Protein AF-A0A8H6F2Q5-F1 (afdb_monomer_lite)

Foldseek 3Di:
DQDDDDPVLLVVLLCLLVQCPDPDPVSVVVSVVVVVVCLVDPPSLVSLLCLLQQQLPPPPPDDPDDDDDDDDPPSPGRDNSSSLSSLVVSLVSCLVDLPDDPVNCLVCLLSQLVHPDPSSLQSSLSSLLSNCVRQPCVRRVCSLVVLLVLLPDFFDDDPVDGHSRSNLSSLVSVLSNLQPPVVSQQDQDPNDRNVLVLLVSLLCCLAPPPDPSSVVSSLSSLVSCVVVVDPSCVVCVVSSVVSVVD

Sequence (246 aa):
MSWTPDPQALEQLKHIFKGTLSSNNEERRLANEALIQAKQQPEIENYLFTLLIDDGNGSSNGTSNGSTTATTGTTTTTRSDVRAAAGINLKNNILKNKSIDRTYLINNIMKGLMSPDSLVRNITGNVITSMFSIYGLDNWSSALTDLLNLIQQPPIGDNNNNSYIPQEAAMSALSKICEDSYLELDREFQNNRPLNYLIGEFLKLIEQHPSGKIKAGAIHCINQFIPLNTQSFLIVLDDYLNKILI

Organism: Candida albicans (NCBI:txid5476)

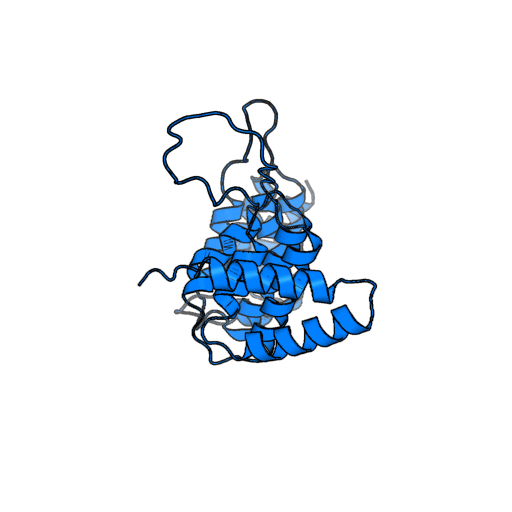InterPro domains:
  IPR011989 Armadillo-like helical [G3DSA:1.25.10.10] (1-246)
  IPR016024 Armadillo-type fold [SSF48371] (1-245)
  IPR040122 Importin beta family [PTHR10527] (16-244)

Structure (mmCIF, N/CA/C/O backbone):
data_AF-A0A8H6F2Q5-F1
#
_entry.id   AF-A0A8H6F2Q5-F1
#
loop_
_atom_site.group_PDB
_atom_site.id
_atom_site.type_symbol
_atom_site.label_atom_id
_atom_site.label_alt_id
_atom_site.label_comp_id
_atom_site.label_asym_id
_atom_site.label_entity_id
_atom_site.label_seq_id
_atom_site.pdbx_PDB_ins_code
_atom_site.Cartn_x
_atom_site.Cartn_y
_atom_site.Cartn_z
_atom_site.occupancy
_atom_site.B_iso_or_equiv
_atom_site.auth_seq_id
_atom_site.auth_comp_id
_atom_site.auth_asym_id
_atom_site.auth_atom_id
_atom_site.pdbx_PDB_model_num
ATOM 1 N N . MET A 1 1 ? -21.953 1.816 -4.912 1.00 50.81 1 MET A N 1
ATOM 2 C CA . MET A 1 1 ? -22.409 2.302 -3.591 1.00 50.81 1 MET A CA 1
ATOM 3 C C . MET A 1 1 ? -21.174 2.706 -2.805 1.00 50.81 1 MET A C 1
ATOM 5 O O . MET A 1 1 ? -20.235 1.924 -2.766 1.00 50.81 1 MET A O 1
ATOM 9 N N . SER A 1 2 ? -21.114 3.925 -2.271 1.00 77.56 2 SER A N 1
ATOM 10 C CA . SER A 1 2 ? -20.006 4.365 -1.416 1.00 77.56 2 SER A CA 1
ATOM 11 C C . SER A 1 2 ? -20.291 3.927 0.016 1.00 77.56 2 SER A C 1
ATOM 13 O O . SER A 1 2 ? -21.190 4.473 0.650 1.00 77.56 2 SER A O 1
ATOM 15 N N . TRP A 1 3 ? -19.565 2.920 0.498 1.00 91.06 3 TRP A N 1
ATOM 16 C CA . TRP A 1 3 ? -19.593 2.537 1.907 1.00 91.06 3 TRP A CA 1
ATOM 17 C C . TRP A 1 3 ? -19.159 3.718 2.785 1.00 91.06 3 TRP A C 1
ATOM 19 O O . TRP A 1 3 ? -18.225 4.442 2.429 1.00 91.06 3 TRP A O 1
ATOM 29 N N . THR A 1 4 ? -19.822 3.900 3.925 1.00 90.31 4 THR A N 1
ATOM 30 C CA . THR A 1 4 ? -19.487 4.921 4.925 1.00 90.31 4 THR A CA 1
ATOM 31 C C . THR A 1 4 ? -19.505 4.298 6.317 1.00 90.31 4 THR A C 1
ATOM 33 O O . THR A 1 4 ? -20.440 3.551 6.611 1.00 90.31 4 THR A O 1
ATOM 36 N N . PRO A 1 5 ? -18.524 4.606 7.181 1.00 91.44 5 PRO A N 1
ATOM 37 C CA . PRO A 1 5 ? -18.475 4.048 8.526 1.00 91.44 5 PRO A CA 1
ATOM 38 C C . PRO A 1 5 ? -19.633 4.579 9.377 1.00 91.44 5 PRO A C 1
ATOM 40 O O . PRO A 1 5 ? -19.912 5.778 9.356 1.00 91.44 5 PRO A O 1
ATOM 43 N N . ASP A 1 6 ? -20.250 3.715 10.182 1.00 93.00 6 ASP A N 1
ATOM 44 C CA . ASP A 1 6 ? -21.042 4.164 11.329 1.00 93.00 6 ASP A CA 1
ATOM 45 C C . ASP A 1 6 ? -20.094 4.797 12.372 1.00 93.00 6 ASP A C 1
ATOM 47 O O . ASP A 1 6 ? -19.190 4.108 12.869 1.00 93.00 6 ASP A O 1
ATOM 51 N N . PRO A 1 7 ? -20.266 6.089 12.720 1.00 91.06 7 PRO A N 1
ATOM 52 C CA . PRO A 1 7 ? -19.426 6.760 13.706 1.00 91.06 7 PRO A CA 1
ATOM 53 C C . PRO A 1 7 ? -19.423 6.065 15.071 1.00 91.06 7 PRO A C 1
ATOM 55 O O . PRO A 1 7 ? -18.375 5.997 15.713 1.00 91.06 7 PRO A O 1
ATOM 58 N N . GLN A 1 8 ? -20.561 5.518 15.511 1.00 91.62 8 GLN A N 1
ATOM 59 C CA . GLN A 1 8 ? -20.654 4.866 16.817 1.00 91.62 8 GLN A CA 1
ATOM 60 C C . GLN A 1 8 ? -19.872 3.549 16.831 1.00 91.62 8 GLN A C 1
ATOM 62 O O . GLN A 1 8 ? -19.115 3.289 17.770 1.00 91.62 8 GLN A O 1
ATOM 67 N N . ALA A 1 9 ? -20.003 2.746 15.773 1.00 93.06 9 ALA A N 1
ATOM 68 C CA . ALA A 1 9 ? -19.236 1.515 15.615 1.00 93.06 9 ALA A CA 1
ATOM 69 C C . ALA A 1 9 ? -17.726 1.791 15.517 1.00 93.06 9 ALA A C 1
ATOM 71 O O . ALA A 1 9 ? -16.920 1.068 16.109 1.00 93.06 9 ALA A O 1
ATOM 72 N N . LEU A 1 10 ? -17.329 2.858 14.814 1.00 93.19 10 LEU A N 1
ATOM 73 C CA . LEU A 1 10 ? -15.926 3.256 14.697 1.00 93.19 10 LEU A CA 1
ATOM 74 C C . LEU A 1 10 ? -15.342 3.697 16.049 1.00 93.19 10 LEU A C 1
ATOM 76 O O . LEU A 1 10 ? -14.243 3.264 16.403 1.00 93.19 10 LEU A O 1
ATOM 80 N N . GLU A 1 11 ? -16.074 4.496 16.830 1.00 92.25 11 GLU A N 1
ATOM 81 C CA . GLU A 1 11 ? -15.663 4.878 18.189 1.00 92.25 11 GLU A CA 1
ATOM 82 C C . GLU A 1 11 ? -15.579 3.664 19.121 1.00 92.25 11 GLU A C 1
ATOM 84 O O . GLU A 1 11 ? -14.595 3.495 19.846 1.00 92.25 11 GLU A O 1
ATOM 89 N N . GLN A 1 12 ? -16.545 2.744 19.054 1.00 93.88 12 GLN A N 1
ATOM 90 C CA . GLN A 1 12 ? -16.471 1.494 19.809 1.00 93.88 12 GLN A CA 1
ATOM 91 C C . GLN A 1 12 ? -15.220 0.685 19.435 1.00 93.88 12 GLN A C 1
ATOM 93 O O . GLN A 1 12 ? -14.529 0.168 20.316 1.00 93.88 12 GLN A O 1
ATOM 98 N N . LEU A 1 13 ? -14.877 0.614 18.147 1.00 95.62 13 LEU A N 1
ATOM 99 C CA . LEU A 1 13 ? -13.682 -0.086 17.683 1.00 95.62 13 LEU A CA 1
ATOM 100 C C . LEU A 1 13 ? -12.391 0.580 18.188 1.00 95.62 13 LEU A C 1
ATOM 102 O O . LEU A 1 13 ? -11.475 -0.125 18.619 1.00 95.62 13 LEU A O 1
ATOM 106 N N . LYS A 1 14 ? -12.328 1.919 18.222 1.00 94.81 14 LYS A N 1
ATOM 107 C CA . LYS A 1 14 ? -11.219 2.666 18.851 1.00 94.81 14 LYS A CA 1
ATOM 108 C C . LYS A 1 14 ? -11.056 2.294 20.320 1.00 94.81 14 LYS A C 1
ATOM 110 O O . LYS A 1 14 ? -9.937 2.016 20.761 1.00 94.81 14 LYS A O 1
ATOM 115 N N . HIS A 1 15 ? -12.159 2.254 21.068 1.00 94.56 15 HIS A N 1
ATOM 116 C CA . HIS A 1 15 ? -12.156 1.856 22.476 1.00 94.56 15 HIS A CA 1
ATOM 117 C C . HIS A 1 15 ? -11.657 0.421 22.666 1.00 94.56 15 HIS A C 1
ATOM 119 O O . HIS A 1 15 ? -10.800 0.188 23.521 1.00 94.56 15 HIS A O 1
ATOM 125 N N . ILE A 1 16 ? -12.118 -0.517 21.833 1.00 97.19 16 ILE A N 1
ATOM 126 C CA . ILE A 1 16 ? -11.656 -1.910 21.848 1.00 97.19 16 ILE A CA 1
ATOM 127 C C . ILE A 1 16 ? -10.139 -1.964 21.635 1.00 97.19 16 ILE A C 1
ATOM 129 O O . ILE A 1 16 ? -9.425 -2.523 22.466 1.00 97.19 16 ILE A O 1
ATOM 133 N N . PHE A 1 17 ? -9.612 -1.338 20.578 1.00 96.62 17 PHE A N 1
ATOM 134 C CA . PHE A 1 17 ? -8.171 -1.368 20.309 1.00 96.62 17 PHE A CA 1
ATOM 135 C C . PHE A 1 17 ? -7.343 -0.687 21.399 1.00 96.62 17 PHE A C 1
ATOM 137 O O . PHE A 1 17 ? -6.287 -1.205 21.764 1.00 96.62 17 PHE A O 1
ATOM 144 N N . LYS A 1 18 ? -7.828 0.414 21.983 1.00 95.50 18 LYS A N 1
ATOM 145 C CA . LYS A 1 18 ? -7.186 1.028 23.153 1.00 95.50 18 LYS A CA 1
ATOM 146 C C . LYS A 1 18 ? -7.079 0.031 24.311 1.00 95.50 18 LYS A C 1
ATOM 148 O O . LYS A 1 18 ? -5.996 -0.109 24.875 1.00 95.50 18 LYS A O 1
ATOM 153 N N . GLY A 1 19 ? -8.152 -0.707 24.599 1.00 96.25 19 GLY A N 1
ATOM 154 C CA . GLY A 1 19 ? -8.155 -1.761 25.614 1.00 96.25 19 GLY A CA 1
ATOM 155 C C . GLY A 1 19 ? -7.184 -2.904 25.295 1.00 96.25 19 GLY A C 1
ATOM 156 O O . GLY A 1 19 ? -6.482 -3.376 26.187 1.00 96.25 19 GLY A O 1
ATOM 157 N N . THR A 1 20 ? -7.040 -3.304 24.021 1.00 96.94 20 THR A N 1
ATOM 158 C CA . THR A 1 20 ? -6.077 -4.362 23.632 1.00 96.94 20 THR A CA 1
ATOM 159 C C . THR A 1 20 ? -4.614 -3.993 23.895 1.00 96.94 20 THR A C 1
ATOM 161 O O . THR A 1 20 ? -3.769 -4.882 24.001 1.00 96.94 20 THR A O 1
ATOM 164 N N . LEU A 1 21 ? -4.321 -2.698 24.037 1.00 95.06 21 LEU A N 1
ATOM 165 C CA . LEU A 1 21 ? -2.996 -2.157 24.337 1.00 95.06 21 LEU A CA 1
ATOM 166 C C . LEU A 1 21 ? -2.830 -1.778 25.820 1.00 95.06 21 LEU A C 1
ATOM 168 O O . LEU A 1 21 ? -1.784 -1.253 26.200 1.00 95.06 21 LEU A O 1
ATOM 172 N N . SER A 1 22 ? -3.841 -2.023 26.662 1.00 95.38 22 SER A N 1
ATOM 173 C CA . SER A 1 22 ? -3.784 -1.698 28.090 1.00 95.38 22 SER A CA 1
ATOM 174 C C . SER A 1 22 ? -2.747 -2.551 28.824 1.00 95.38 22 SER A C 1
ATOM 176 O O . SER A 1 22 ? -2.572 -3.745 28.550 1.00 95.38 22 SER A O 1
ATOM 178 N N . SER A 1 23 ? -2.077 -1.948 29.808 1.00 95.19 23 SER A N 1
ATOM 179 C CA . SER A 1 23 ? -1.209 -2.664 30.747 1.00 95.19 23 SER A CA 1
ATOM 180 C C . SER A 1 23 ? -2.008 -3.539 31.719 1.00 95.19 23 SER A C 1
ATOM 182 O O . SER A 1 23 ? -1.478 -4.538 32.208 1.00 95.19 23 SER A O 1
ATOM 184 N N . ASN A 1 24 ? -3.288 -3.227 31.955 1.00 97.31 24 ASN A N 1
ATOM 185 C CA . ASN A 1 24 ? -4.180 -4.034 32.779 1.00 97.31 24 ASN A CA 1
ATOM 186 C C . ASN A 1 24 ? -4.549 -5.337 32.049 1.00 97.31 24 ASN A C 1
ATOM 188 O O . ASN A 1 24 ? -5.129 -5.322 30.964 1.00 97.31 24 ASN A O 1
ATOM 192 N N . ASN A 1 25 ? -4.214 -6.476 32.662 1.00 96.62 25 ASN A N 1
ATOM 193 C CA . ASN A 1 25 ? -4.435 -7.797 32.072 1.00 96.62 25 ASN A CA 1
ATOM 194 C C . ASN A 1 25 ? -5.917 -8.107 31.825 1.00 96.62 25 ASN A C 1
ATOM 196 O O . ASN A 1 25 ? -6.236 -8.697 30.796 1.00 96.62 25 ASN A O 1
ATOM 200 N N . GLU A 1 26 ? -6.804 -7.714 32.740 1.00 96.81 26 GLU A N 1
ATOM 201 C CA . GLU A 1 26 ? -8.234 -8.004 32.632 1.00 96.81 26 GLU A CA 1
ATOM 202 C C . GLU A 1 26 ? -8.901 -7.117 31.578 1.00 96.81 26 GLU A C 1
ATOM 204 O O . GLU A 1 26 ? -9.624 -7.618 30.720 1.00 96.81 26 GLU A O 1
ATOM 209 N N . GLU A 1 27 ? -8.575 -5.821 31.557 1.00 96.81 27 GLU A N 1
ATOM 210 C CA . GLU A 1 27 ? -9.029 -4.909 30.498 1.00 96.81 27 GLU A CA 1
ATOM 211 C C . GLU A 1 27 ? -8.572 -5.402 29.120 1.00 96.81 27 GLU A C 1
ATOM 213 O O . GLU A 1 27 ? -9.369 -5.489 28.184 1.00 96.81 27 GLU A O 1
ATOM 218 N N . ARG A 1 28 ? -7.300 -5.804 29.006 1.00 97.62 28 ARG A N 1
ATOM 219 C CA . ARG A 1 28 ? -6.748 -6.347 27.766 1.00 97.62 28 ARG A CA 1
ATOM 220 C C . ARG A 1 28 ? -7.431 -7.650 27.356 1.00 97.62 28 ARG A C 1
ATOM 222 O O . ARG A 1 28 ? -7.674 -7.840 26.164 1.00 97.62 28 ARG A O 1
ATOM 229 N N . ARG A 1 29 ? -7.754 -8.542 28.300 1.00 97.81 29 ARG A N 1
ATOM 230 C CA . ARG A 1 29 ? -8.487 -9.792 28.029 1.00 97.81 29 ARG A CA 1
ATOM 231 C C . ARG A 1 29 ? -9.882 -9.498 27.476 1.00 97.81 29 ARG A C 1
ATOM 233 O O . ARG A 1 29 ? -10.198 -9.963 26.383 1.00 97.81 29 ARG A O 1
ATOM 240 N N . LEU A 1 30 ? -10.663 -8.672 28.175 1.00 97.81 30 LEU A N 1
ATOM 241 C CA . LEU A 1 30 ? -12.018 -8.283 27.765 1.00 97.81 30 LEU A CA 1
ATOM 242 C C . LEU A 1 30 ? -12.023 -7.577 26.402 1.00 97.81 30 LEU A C 1
ATOM 244 O O . LEU A 1 30 ? -12.860 -7.868 25.549 1.00 97.81 30 LEU A O 1
ATOM 248 N N . ALA A 1 31 ? -11.051 -6.698 26.153 1.00 97.19 31 ALA A N 1
ATOM 249 C CA . ALA A 1 31 ? -10.909 -6.025 24.868 1.00 97.19 31 ALA A CA 1
ATOM 250 C C . ALA A 1 31 ? -10.568 -6.995 23.725 1.00 97.19 31 ALA A C 1
ATOM 252 O O . ALA A 1 31 ? -11.088 -6.852 22.620 1.00 97.19 31 ALA A O 1
ATOM 253 N N . ASN A 1 32 ? -9.729 -8.007 23.970 1.00 96.56 32 ASN A N 1
ATOM 254 C CA . ASN A 1 32 ? -9.445 -9.034 22.965 1.00 96.56 32 ASN A CA 1
ATOM 255 C C . ASN A 1 32 ? -10.677 -9.905 22.670 1.00 96.56 32 ASN A C 1
ATOM 257 O O . ASN A 1 32 ? -10.917 -10.227 21.507 1.00 96.56 32 ASN A O 1
ATOM 261 N N . GLU A 1 33 ? -11.485 -10.237 23.679 1.00 97.25 33 GLU A N 1
ATOM 262 C CA . GLU A 1 33 ? -12.761 -10.944 23.489 1.00 97.25 33 GLU A CA 1
ATOM 263 C C . GLU A 1 33 ? -13.746 -10.113 22.656 1.00 97.25 33 GLU A C 1
ATOM 265 O O . GLU A 1 33 ? -14.301 -10.612 21.673 1.00 97.25 33 GLU A O 1
ATOM 270 N N . ALA A 1 34 ? -13.882 -8.821 22.964 1.00 97.12 34 ALA A N 1
ATOM 271 C CA . ALA A 1 34 ? -14.691 -7.895 22.176 1.00 97.12 34 ALA A CA 1
ATOM 272 C C . ALA A 1 34 ? -14.177 -7.760 20.730 1.00 97.12 34 ALA A C 1
ATOM 274 O O . ALA A 1 34 ? -14.970 -7.739 19.789 1.00 97.12 34 ALA A O 1
ATOM 275 N N . LEU A 1 35 ? -12.855 -7.733 20.519 1.00 97.19 35 LEU A N 1
ATOM 276 C CA . LEU A 1 35 ? -12.262 -7.683 19.180 1.00 97.19 35 LEU A CA 1
ATOM 277 C C . LEU A 1 35 ? -12.555 -8.952 18.368 1.00 97.19 35 LEU A C 1
ATOM 279 O O . LEU A 1 35 ? -12.766 -8.868 17.157 1.00 97.19 35 LEU A O 1
ATOM 283 N N . ILE A 1 36 ? -12.570 -10.127 19.004 1.00 95.50 36 ILE A N 1
ATOM 284 C CA . ILE A 1 36 ? -12.947 -11.383 18.339 1.00 95.50 36 ILE A CA 1
ATOM 285 C C . ILE A 1 36 ? -14.397 -11.308 17.851 1.00 95.50 36 ILE A C 1
ATOM 287 O O . ILE A 1 36 ? -14.661 -11.682 16.709 1.00 95.50 36 ILE A O 1
ATOM 291 N N . GLN A 1 37 ? -15.310 -10.779 18.669 1.00 95.00 37 GLN A N 1
ATOM 292 C CA . GLN A 1 37 ? -16.709 -10.581 18.278 1.00 95.00 37 GLN A CA 1
ATOM 293 C C . GLN A 1 37 ? -16.848 -9.539 17.159 1.00 95.00 37 GLN A C 1
ATOM 295 O O . GLN A 1 37 ? -17.539 -9.781 16.173 1.00 95.00 37 GLN A O 1
ATOM 300 N N . ALA A 1 38 ? -16.134 -8.412 17.249 1.00 94.56 38 ALA A N 1
ATOM 301 C CA . ALA A 1 38 ? -16.150 -7.369 16.222 1.00 94.56 38 ALA A CA 1
ATOM 302 C C . ALA A 1 38 ? -15.676 -7.888 14.852 1.00 94.56 38 ALA A C 1
ATOM 304 O O . ALA A 1 38 ? -16.229 -7.518 13.821 1.00 94.56 38 ALA A O 1
ATOM 305 N N . LYS A 1 39 ? -14.701 -8.806 14.827 1.00 92.75 39 LYS A N 1
ATOM 306 C CA . LYS A 1 39 ? -14.207 -9.451 13.595 1.00 92.75 39 LYS A CA 1
ATOM 307 C C . LYS A 1 39 ? -15.222 -10.328 12.869 1.00 92.75 39 LYS A C 1
ATOM 309 O O . LYS A 1 39 ? -14.970 -10.678 11.721 1.00 92.75 39 LYS A O 1
ATOM 314 N N . GLN A 1 40 ? -16.329 -10.686 13.513 1.00 91.25 40 GLN A N 1
ATOM 315 C CA . GLN A 1 40 ? -17.414 -11.437 12.881 1.00 91.25 40 GLN A CA 1
ATOM 316 C C . GLN A 1 40 ? -18.403 -10.527 12.144 1.00 91.25 40 GLN A C 1
ATOM 318 O O . GLN A 1 40 ? -19.233 -11.026 11.389 1.00 91.25 40 GLN A O 1
ATOM 323 N N . GLN A 1 41 ? -18.331 -9.209 12.356 1.00 90.88 41 GLN A N 1
ATOM 324 C CA . GLN A 1 41 ? -19.238 -8.269 11.710 1.00 90.88 41 GLN A CA 1
ATOM 325 C C . GLN A 1 41 ? -18.931 -8.142 10.209 1.00 90.88 41 GLN A C 1
ATOM 327 O O . GLN A 1 41 ? -17.755 -8.156 9.819 1.00 90.88 41 GLN A O 1
ATOM 332 N N . PRO A 1 42 ? -19.963 -7.978 9.359 1.00 88.25 42 PRO A N 1
ATOM 333 C CA . PRO A 1 42 ? -19.773 -7.632 7.957 1.00 88.25 42 PRO A CA 1
ATOM 334 C C . PRO A 1 42 ? -18.913 -6.377 7.818 1.00 88.25 42 PRO A C 1
ATOM 336 O O . PRO A 1 42 ? -18.964 -5.483 8.660 1.00 88.25 42 PRO A O 1
ATOM 339 N N . GLU A 1 43 ? -18.121 -6.306 6.749 1.00 92.00 43 GLU A N 1
ATOM 340 C CA . GLU A 1 43 ? -17.357 -5.099 6.398 1.00 92.00 43 GLU A CA 1
ATOM 341 C C . GLU A 1 43 ? -16.351 -4.637 7.472 1.00 92.00 43 GLU A C 1
ATOM 343 O O . GLU A 1 43 ? -15.824 -3.527 7.386 1.00 92.00 43 GLU A O 1
ATOM 348 N N . ILE A 1 44 ? -16.017 -5.481 8.462 1.00 95.06 44 ILE A N 1
ATOM 349 C CA . ILE A 1 44 ? -15.055 -5.138 9.523 1.00 95.06 44 ILE A CA 1
ATOM 350 C C . ILE A 1 44 ? -13.720 -4.648 8.956 1.00 95.06 44 ILE A C 1
ATOM 352 O O . ILE A 1 44 ? -13.082 -3.769 9.525 1.00 95.06 44 ILE A O 1
ATOM 356 N N . GLU A 1 45 ? -13.294 -5.174 7.811 1.00 95.94 45 GLU A N 1
ATOM 357 C CA . GLU A 1 45 ? -12.064 -4.743 7.156 1.00 95.94 45 GLU A CA 1
ATOM 358 C C . GLU A 1 45 ? -12.113 -3.269 6.712 1.00 95.94 45 GLU A C 1
ATOM 360 O O . GLU A 1 45 ? -11.114 -2.559 6.849 1.00 95.94 45 GLU A O 1
ATOM 365 N N . ASN A 1 46 ? -13.281 -2.769 6.295 1.00 96.12 46 ASN A N 1
ATOM 366 C CA . ASN A 1 46 ? -13.486 -1.359 5.952 1.00 96.12 46 ASN A CA 1
ATOM 367 C C . ASN A 1 46 ? -13.370 -0.470 7.198 1.00 96.12 46 ASN A C 1
ATOM 369 O O . ASN A 1 46 ? -12.739 0.591 7.145 1.00 96.12 46 ASN A O 1
ATOM 373 N N . TYR A 1 47 ? -13.904 -0.921 8.339 1.00 96.38 47 TYR A N 1
ATOM 374 C CA . TYR A 1 47 ? -13.739 -0.241 9.628 1.00 96.38 47 TYR A CA 1
ATOM 375 C C . TYR A 1 47 ? -12.282 -0.250 10.103 1.00 96.38 47 TYR A C 1
ATOM 377 O O . TYR A 1 47 ? -11.776 0.786 10.531 1.00 96.38 47 TYR A O 1
ATOM 385 N N . LEU A 1 48 ? -11.581 -1.384 9.989 1.00 97.12 48 LEU A N 1
ATOM 386 C CA . LEU A 1 48 ? -10.167 -1.491 10.364 1.00 97.12 48 LEU A CA 1
ATOM 387 C C . LEU A 1 48 ? -9.286 -0.567 9.517 1.00 97.12 48 LEU A C 1
ATOM 389 O O . LEU A 1 48 ? -8.380 0.071 10.053 1.00 97.12 48 LEU A O 1
ATOM 393 N N . PHE A 1 49 ? -9.564 -0.463 8.216 1.00 97.12 49 PHE A N 1
ATOM 394 C CA . PHE A 1 49 ? -8.871 0.476 7.340 1.00 97.12 49 PHE A CA 1
ATOM 395 C C . PHE A 1 49 ? -9.194 1.932 7.683 1.00 97.12 49 PHE A C 1
ATOM 397 O O . PHE A 1 49 ? -8.283 2.745 7.802 1.00 97.12 49 PHE A O 1
ATOM 404 N N . THR A 1 50 ? -10.470 2.254 7.899 1.00 95.69 50 THR A N 1
ATOM 405 C CA . THR A 1 50 ? -10.893 3.604 8.300 1.00 95.69 50 THR A CA 1
ATOM 406 C C . THR A 1 50 ? -10.194 4.034 9.588 1.00 95.69 50 THR A C 1
ATOM 408 O O . THR A 1 50 ? -9.655 5.133 9.655 1.00 95.69 50 THR A O 1
ATOM 411 N N . LEU A 1 51 ? -10.110 3.141 10.577 1.00 95.62 51 LEU A N 1
ATOM 412 C CA . LEU A 1 51 ? -9.385 3.383 11.821 1.00 95.62 51 LEU A CA 1
ATOM 413 C C . LEU A 1 51 ? -7.868 3.518 11.614 1.00 95.62 51 LEU A C 1
ATOM 415 O O . LEU A 1 51 ? -7.233 4.342 12.263 1.00 95.62 51 LEU A O 1
ATOM 419 N N . LEU A 1 52 ? -7.268 2.738 10.711 1.00 96.38 52 LEU A N 1
ATOM 420 C CA . LEU A 1 52 ? -5.845 2.862 10.378 1.00 96.38 52 LEU A CA 1
ATOM 421 C C . LEU A 1 52 ? -5.519 4.270 9.849 1.00 96.38 52 LEU A C 1
ATOM 423 O O . LEU A 1 52 ? -4.525 4.876 10.260 1.00 96.38 52 LEU A O 1
ATOM 427 N N . ILE A 1 53 ? -6.357 4.810 8.963 1.00 94.19 53 ILE A N 1
ATOM 428 C CA . ILE A 1 53 ? -6.109 6.113 8.332 1.00 94.19 53 ILE A CA 1
ATOM 429 C C . ILE A 1 53 ? -6.683 7.306 9.102 1.00 94.19 53 ILE A C 1
ATOM 431 O O . ILE A 1 53 ? -6.342 8.429 8.753 1.00 94.19 53 ILE A O 1
ATOM 435 N N . ASP A 1 54 ? -7.468 7.077 10.157 1.00 88.38 54 ASP A N 1
ATOM 436 C CA . ASP A 1 54 ? -8.061 8.131 10.986 1.00 88.38 54 ASP A CA 1
ATOM 437 C C . ASP A 1 54 ? -6.987 9.003 11.651 1.00 88.38 54 ASP A C 1
ATOM 439 O O . ASP A 1 54 ? -6.305 8.595 12.593 1.00 88.38 54 ASP A O 1
ATOM 443 N N . ASP A 1 55 ? -6.824 10.215 11.139 1.00 73.31 55 ASP A N 1
ATOM 444 C CA . ASP A 1 55 ? -5.892 11.225 11.630 1.00 73.31 55 ASP A CA 1
ATOM 445 C C . ASP A 1 55 ? -6.544 12.193 12.633 1.00 73.31 55 ASP A C 1
ATOM 447 O O . ASP A 1 55 ? -5.885 13.115 13.112 1.00 73.31 55 ASP A O 1
ATOM 451 N N . GLY A 1 56 ? -7.815 11.973 12.996 1.00 65.06 56 GLY A N 1
ATOM 452 C CA . GLY A 1 56 ? -8.557 12.815 13.933 1.00 65.06 56 GLY A CA 1
ATOM 453 C C . GLY A 1 56 ? -9.085 14.126 13.343 1.00 65.06 56 GLY A C 1
ATOM 454 O O . GLY A 1 56 ? -9.716 14.888 14.074 1.00 65.06 56 GLY A O 1
ATOM 455 N N . ASN A 1 57 ? -8.891 14.387 12.045 1.00 53.50 57 ASN A N 1
ATOM 456 C CA . ASN A 1 57 ? -9.379 15.604 11.378 1.00 53.50 57 ASN A CA 1
ATOM 457 C C . ASN A 1 57 ? -10.798 15.445 10.788 1.00 53.50 57 ASN A C 1
ATOM 459 O O . ASN A 1 57 ? -11.359 16.385 10.230 1.00 53.50 57 ASN A O 1
ATOM 463 N N . GLY A 1 58 ? -11.397 14.256 10.911 1.00 46.91 58 GLY A N 1
ATOM 464 C CA . GLY A 1 58 ? -12.635 13.859 10.231 1.00 46.91 58 GLY A CA 1
ATOM 465 C C . GLY A 1 58 ? -13.958 14.110 10.966 1.00 46.91 58 GLY A C 1
ATOM 466 O O . GLY A 1 58 ? -14.957 13.508 10.585 1.00 46.91 58 GLY A O 1
ATOM 467 N N . SER A 1 59 ? -14.011 14.966 11.994 1.00 41.59 59 SER A N 1
ATOM 468 C CA . SER A 1 59 ? -15.278 15.337 12.654 1.00 41.59 59 SER A CA 1
ATOM 469 C C . SER A 1 59 ? -15.394 16.846 12.882 1.00 41.59 59 SER A C 1
ATOM 471 O O . SER A 1 59 ? -15.402 17.338 14.006 1.00 41.59 59 SER A O 1
ATOM 473 N N . SER A 1 60 ? -15.478 17.610 11.792 1.00 39.53 60 SER A N 1
ATOM 474 C CA . SER A 1 60 ? -15.979 18.989 11.830 1.00 39.53 60 SER A CA 1
ATOM 475 C C . SER A 1 60 ? -16.639 19.388 10.506 1.00 39.53 60 SER A C 1
ATOM 477 O O . SER A 1 60 ? -16.269 20.379 9.891 1.00 39.53 60 SER A O 1
ATOM 479 N N . ASN A 1 61 ? -17.642 18.625 10.067 1.00 35.00 61 ASN A N 1
ATOM 480 C CA . ASN A 1 61 ? -18.674 19.124 9.143 1.00 35.00 61 ASN A CA 1
ATOM 481 C C . ASN A 1 61 ? -19.997 19.365 9.896 1.00 35.00 61 ASN A C 1
ATOM 483 O O . ASN A 1 61 ? -21.084 19.079 9.404 1.00 35.00 61 ASN A O 1
ATOM 487 N N . GLY A 1 62 ? -19.890 19.887 11.121 1.00 33.66 62 GLY A N 1
ATOM 488 C CA . GLY A 1 62 ? -20.995 20.457 11.881 1.00 33.66 62 GLY A CA 1
ATOM 489 C C . GLY A 1 62 ? -20.784 21.961 11.983 1.00 33.66 62 GLY A C 1
ATOM 490 O O . GLY A 1 62 ? -19.794 22.410 12.549 1.00 33.66 62 GLY A O 1
ATOM 491 N N . THR A 1 63 ? -21.698 22.718 11.387 1.00 31.61 63 THR A N 1
ATOM 492 C CA . THR A 1 63 ? -21.826 24.176 11.431 1.00 31.61 63 THR A CA 1
ATOM 493 C C . THR A 1 63 ? -21.374 24.766 12.772 1.00 31.61 63 THR A C 1
ATOM 495 O O . THR A 1 63 ? -22.042 24.602 13.791 1.00 31.61 63 THR A O 1
ATOM 498 N N . SER A 1 64 ? -20.253 25.488 12.773 1.00 35.22 64 SER A N 1
ATOM 499 C CA . SER A 1 64 ? -19.797 26.267 13.922 1.00 35.22 64 SER A CA 1
ATOM 500 C C . SER A 1 64 ? -20.662 27.521 14.072 1.00 35.22 64 SER A C 1
ATOM 502 O O . SER A 1 64 ? -20.292 28.601 13.616 1.00 35.22 64 SER A O 1
ATOM 504 N N . ASN A 1 65 ? -21.822 27.372 14.710 1.00 32.41 65 ASN A N 1
ATOM 505 C CA . ASN A 1 65 ? -22.602 28.486 15.232 1.00 32.41 65 ASN A CA 1
ATOM 506 C C . ASN A 1 65 ? -22.582 28.445 16.762 1.00 32.41 65 ASN A C 1
ATOM 508 O O . ASN A 1 65 ? -23.240 27.612 17.370 1.00 32.41 65 ASN A O 1
ATOM 512 N N . GLY A 1 66 ? -21.886 29.418 17.351 1.00 31.69 66 GLY A N 1
ATOM 513 C CA . GLY A 1 66 ? -22.352 30.100 18.555 1.00 31.69 66 GLY A CA 1
ATOM 514 C C . GLY A 1 66 ? -22.110 29.447 19.921 1.00 31.69 66 GLY A C 1
ATOM 515 O O . GLY A 1 66 ? -22.762 28.488 20.306 1.00 31.69 66 GLY A O 1
ATOM 516 N N . SER A 1 67 ? -21.346 30.193 20.721 1.00 31.73 67 SER A N 1
ATOM 517 C CA . SER A 1 67 ? -21.493 30.370 22.170 1.00 31.73 67 SER A CA 1
ATOM 518 C C . SER A 1 67 ? -20.656 29.494 23.104 1.00 31.73 67 SER A C 1
ATOM 520 O O . SER A 1 67 ? -20.796 28.285 23.242 1.00 31.73 67 SER A O 1
ATOM 522 N N . THR A 1 68 ? -19.791 30.219 23.801 1.00 41.06 68 THR A N 1
ATOM 523 C CA . THR A 1 68 ? -18.929 29.849 24.912 1.00 41.06 68 THR A CA 1
ATOM 524 C C . THR A 1 68 ? -19.695 29.237 26.082 1.00 41.06 68 THR A C 1
ATOM 526 O O . THR A 1 68 ? -20.468 29.918 26.757 1.00 41.06 68 THR A O 1
ATOM 529 N N . THR A 1 69 ? -19.383 27.991 26.423 1.00 30.77 69 THR A N 1
ATOM 530 C CA . THR A 1 69 ? -19.393 27.535 27.820 1.00 30.77 69 THR A CA 1
ATOM 531 C C . THR A 1 69 ? -18.417 26.375 27.974 1.00 30.77 69 THR A C 1
ATOM 533 O O . THR A 1 69 ? -18.420 25.422 27.203 1.00 30.77 69 THR A O 1
ATOM 536 N N . ALA A 1 70 ? -17.513 26.512 28.939 1.00 40.88 70 ALA A N 1
ATOM 537 C CA . ALA A 1 70 ? -16.417 25.597 29.193 1.00 40.88 70 ALA A CA 1
ATOM 538 C C . ALA A 1 70 ? -16.923 24.189 29.549 1.00 40.88 70 ALA A C 1
ATOM 540 O O . ALA A 1 70 ? -17.451 23.958 30.632 1.00 40.88 70 ALA A O 1
ATOM 541 N N . THR A 1 71 ? -16.723 23.227 28.652 1.00 33.72 71 THR A N 1
ATOM 542 C CA . THR A 1 71 ? -16.594 21.802 28.977 1.00 33.72 71 THR A CA 1
ATOM 543 C C . THR A 1 71 ? -15.630 21.200 27.957 1.00 33.72 71 THR A C 1
ATOM 545 O O . THR A 1 71 ? -15.720 21.465 26.765 1.00 33.72 71 THR A O 1
ATOM 548 N N . THR A 1 72 ? -14.645 20.476 28.465 1.00 38.84 72 THR A N 1
ATOM 549 C CA . THR A 1 72 ? -13.439 19.919 27.843 1.00 38.84 72 THR A CA 1
ATOM 550 C C . THR A 1 72 ? -13.668 19.258 26.470 1.00 38.84 72 THR A C 1
ATOM 552 O O . THR A 1 72 ? -13.786 18.040 26.364 1.00 38.84 72 THR A O 1
ATOM 555 N N . GLY A 1 73 ? -13.694 20.052 25.398 1.00 35.44 73 GLY A N 1
ATOM 556 C CA . GLY A 1 73 ? -13.719 19.573 24.015 1.00 35.44 73 GLY A CA 1
ATOM 557 C C . GLY A 1 73 ? -12.356 19.017 23.618 1.00 35.44 73 GLY A C 1
ATOM 558 O O . GLY A 1 73 ? -11.528 19.725 23.055 1.00 35.44 73 GLY A O 1
ATOM 559 N N . THR A 1 74 ? -12.095 17.758 23.962 1.00 39.94 74 THR A N 1
ATOM 560 C CA . THR A 1 74 ? -10.913 17.024 23.503 1.00 39.94 74 THR A CA 1
ATOM 561 C C . THR A 1 74 ? -11.183 16.521 22.089 1.00 39.94 74 THR A C 1
ATOM 563 O O . THR A 1 74 ? -11.812 15.481 21.901 1.00 39.94 74 THR A O 1
ATOM 566 N N . THR A 1 75 ? -10.701 17.247 21.079 1.00 44.69 75 THR A N 1
ATOM 567 C CA . THR A 1 75 ? -10.446 16.708 19.735 1.00 44.69 75 THR A CA 1
ATOM 568 C C . THR A 1 75 ? -9.450 15.559 19.893 1.00 44.69 75 THR A C 1
ATOM 570 O O . THR A 1 75 ? -8.236 15.747 19.913 1.00 44.69 75 THR A O 1
ATOM 573 N N . THR A 1 76 ? -9.965 14.359 20.161 1.00 56.97 76 THR A N 1
ATOM 574 C CA . THR A 1 76 ? -9.142 13.207 20.528 1.00 56.97 76 THR A CA 1
ATOM 575 C C . THR A 1 76 ? -8.604 12.582 19.251 1.00 56.97 76 THR A C 1
ATOM 577 O O . THR A 1 76 ? -9.235 11.708 18.663 1.00 56.97 76 THR A O 1
ATOM 580 N N . THR A 1 77 ? -7.432 13.036 18.809 1.00 71.31 77 THR A N 1
ATOM 581 C CA . THR A 1 77 ? -6.663 12.353 17.766 1.00 71.31 77 THR A CA 1
ATOM 582 C C . THR A 1 77 ? -6.434 10.901 18.184 1.00 71.31 77 THR A C 1
ATOM 584 O O . THR A 1 77 ? -5.889 10.626 19.259 1.00 71.31 77 THR A O 1
ATOM 587 N N . THR A 1 78 ? -6.850 9.954 17.341 1.00 84.75 78 THR A N 1
ATOM 588 C CA . THR A 1 78 ? -6.627 8.527 17.587 1.00 84.75 78 THR A CA 1
ATOM 589 C C . THR A 1 78 ? -5.121 8.252 17.646 1.00 84.75 78 THR A C 1
ATOM 591 O O . THR A 1 78 ? -4.374 8.585 16.726 1.00 84.75 78 THR A O 1
ATOM 594 N N . ARG A 1 79 ? -4.654 7.645 18.745 1.00 89.81 79 ARG A N 1
ATOM 595 C CA . ARG A 1 79 ? -3.224 7.365 18.956 1.00 89.81 79 ARG A CA 1
ATOM 596 C C . ARG A 1 79 ? -2.658 6.463 17.849 1.00 89.81 79 ARG A C 1
ATOM 598 O O . ARG A 1 79 ? -3.312 5.512 17.424 1.00 89.81 79 ARG A O 1
ATOM 605 N N . SER A 1 80 ? -1.417 6.725 17.438 1.00 90.88 80 SER A N 1
ATOM 606 C CA . SER A 1 80 ? -0.714 5.971 16.383 1.00 90.88 80 SER A CA 1
ATOM 607 C C . SER A 1 80 ? -0.674 4.456 16.637 1.00 90.88 80 SER A C 1
ATOM 609 O O . SER A 1 80 ? -0.910 3.668 15.725 1.00 90.88 80 SER A O 1
ATOM 611 N N . ASP A 1 81 ? -0.472 4.031 17.888 1.00 91.88 81 ASP A N 1
ATOM 612 C CA . ASP A 1 81 ? -0.432 2.616 18.280 1.00 91.88 81 ASP A CA 1
ATOM 613 C C . ASP A 1 81 ? -1.783 1.900 18.086 1.00 91.88 81 ASP A C 1
ATOM 615 O O . ASP A 1 81 ? -1.824 0.763 17.616 1.00 91.88 81 ASP A O 1
ATOM 619 N N . VAL A 1 82 ? -2.895 2.584 18.369 1.00 94.69 82 VAL A N 1
ATOM 620 C CA . VAL A 1 82 ? -4.267 2.101 18.135 1.00 94.69 82 VAL A CA 1
ATOM 621 C C . VAL A 1 82 ? -4.527 1.932 16.637 1.00 94.69 82 VAL A C 1
ATOM 623 O O . VAL A 1 82 ? -5.000 0.879 16.205 1.00 94.69 82 VAL A O 1
ATOM 626 N N . ARG A 1 83 ? -4.162 2.938 15.831 1.00 95.12 83 ARG A N 1
ATOM 627 C CA . ARG A 1 83 ? -4.282 2.903 14.361 1.00 95.12 83 ARG A CA 1
ATOM 628 C C . ARG A 1 83 ? -3.457 1.761 13.769 1.00 95.12 83 ARG A C 1
ATOM 630 O O . ARG A 1 83 ? -3.940 0.988 12.941 1.00 95.12 83 ARG A O 1
ATOM 637 N N . ALA A 1 84 ? -2.225 1.611 14.246 1.00 92.75 84 ALA A N 1
ATOM 638 C CA . ALA A 1 84 ? -1.319 0.547 13.847 1.00 92.75 84 ALA A CA 1
ATOM 639 C C . ALA A 1 84 ? -1.874 -0.843 14.183 1.00 92.75 84 ALA A C 1
ATOM 641 O O . ALA A 1 84 ? -1.889 -1.727 13.324 1.00 92.75 84 ALA A O 1
ATOM 642 N N . ALA A 1 85 ? -2.391 -1.035 15.400 1.00 95.75 85 ALA A N 1
ATOM 643 C CA . ALA A 1 85 ? -3.014 -2.289 15.810 1.00 95.75 85 ALA A CA 1
ATOM 644 C C . ALA A 1 85 ? -4.199 -2.665 14.903 1.00 95.75 85 ALA A C 1
ATOM 646 O O . ALA A 1 85 ? -4.328 -3.835 14.521 1.00 95.75 85 ALA A O 1
ATOM 647 N N . ALA A 1 86 ? -5.015 -1.687 14.495 1.00 97.06 86 ALA A N 1
ATOM 648 C CA . ALA A 1 86 ? -6.101 -1.897 13.541 1.00 97.06 86 ALA A CA 1
ATOM 649 C C . ALA A 1 86 ? -5.586 -2.370 12.173 1.00 97.06 86 ALA A C 1
ATOM 651 O O . ALA A 1 86 ? -6.053 -3.389 11.662 1.00 97.06 86 ALA A O 1
ATOM 652 N N . GLY A 1 87 ? -4.561 -1.713 11.621 1.00 97.19 87 GLY A N 1
ATOM 653 C CA . GLY A 1 87 ? -3.968 -2.103 10.338 1.00 97.19 87 GLY A CA 1
ATOM 654 C C . GLY A 1 87 ? -3.282 -3.475 10.353 1.00 97.19 87 GLY A C 1
ATOM 655 O O . GLY A 1 87 ? -3.395 -4.238 9.393 1.00 97.19 87 GLY A O 1
ATOM 656 N N . ILE A 1 88 ? -2.635 -3.860 11.458 1.00 96.94 88 ILE A N 1
ATOM 657 C CA . ILE A 1 88 ? -2.089 -5.221 11.613 1.00 96.94 88 ILE A CA 1
ATOM 658 C C . ILE A 1 88 ? -3.215 -6.262 11.642 1.00 96.94 88 ILE A C 1
ATOM 660 O O . ILE A 1 88 ? -3.093 -7.329 11.035 1.00 96.94 88 ILE A O 1
ATOM 664 N N . ASN A 1 89 ? -4.332 -5.956 12.305 1.00 97.44 89 ASN A N 1
ATOM 665 C CA . ASN A 1 89 ? -5.498 -6.835 12.314 1.00 97.44 89 ASN A CA 1
ATOM 666 C C . ASN A 1 89 ? -6.166 -6.932 10.942 1.00 97.44 89 ASN A C 1
ATOM 668 O O . ASN A 1 89 ? -6.566 -8.033 10.567 1.00 97.44 89 ASN A O 1
ATOM 672 N N . LEU A 1 90 ? -6.222 -5.829 10.189 1.00 97.50 90 LEU A N 1
ATOM 673 C CA . LEU A 1 90 ? -6.678 -5.812 8.800 1.00 97.50 90 LEU A CA 1
ATOM 674 C C . LEU A 1 90 ? -5.838 -6.765 7.952 1.00 97.50 90 LEU A C 1
ATOM 676 O O . LEU A 1 90 ? -6.376 -7.709 7.384 1.00 97.50 90 LEU A O 1
ATOM 680 N N . LYS A 1 91 ? -4.512 -6.590 7.961 1.00 96.69 91 LYS A N 1
ATOM 681 C CA . LYS A 1 91 ? -3.573 -7.462 7.241 1.00 96.69 91 LYS A CA 1
ATOM 682 C C . LYS A 1 91 ? -3.816 -8.943 7.549 1.00 96.69 91 LYS A C 1
ATOM 684 O O . LYS A 1 91 ? -3.941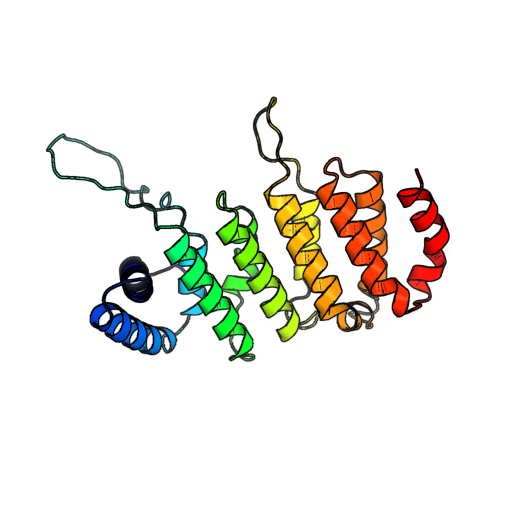 -9.768 6.648 1.00 96.69 91 LYS A O 1
ATOM 689 N N . ASN A 1 92 ? -3.917 -9.276 8.835 1.00 95.38 92 ASN A N 1
ATOM 690 C CA . ASN A 1 92 ? -4.116 -10.653 9.280 1.00 95.38 92 ASN A CA 1
ATOM 691 C C . ASN A 1 92 ? -5.491 -11.216 8.882 1.00 95.38 92 ASN A C 1
ATOM 693 O O . ASN A 1 92 ? -5.607 -12.424 8.696 1.00 95.38 92 ASN A O 1
ATOM 697 N N . ASN A 1 93 ? -6.524 -10.375 8.776 1.00 94.38 93 ASN A N 1
ATOM 698 C CA . ASN A 1 93 ? -7.847 -10.786 8.304 1.00 94.38 93 ASN A CA 1
ATOM 699 C C . ASN A 1 93 ? -7.807 -11.133 6.807 1.00 94.38 93 ASN A C 1
ATOM 701 O O . ASN A 1 93 ? -8.232 -12.219 6.413 1.00 94.38 93 ASN A O 1
ATOM 705 N N . ILE A 1 94 ? -7.157 -10.281 6.011 1.00 94.00 94 ILE A N 1
ATOM 706 C CA . ILE A 1 94 ? -7.002 -10.459 4.562 1.00 94.00 94 ILE A CA 1
ATOM 707 C C . ILE A 1 94 ? -6.312 -11.780 4.227 1.00 94.00 94 ILE A C 1
ATOM 709 O O . ILE A 1 94 ? -6.810 -12.558 3.415 1.00 94.00 94 ILE A O 1
ATOM 713 N N . LEU A 1 95 ? -5.205 -12.075 4.911 1.00 92.62 95 LEU A N 1
ATOM 714 C CA . LEU A 1 95 ? -4.450 -13.312 4.700 1.00 92.62 95 LEU A CA 1
ATOM 715 C C . LEU A 1 95 ? -5.237 -14.575 5.089 1.00 92.62 95 LEU A C 1
ATOM 717 O O . LEU A 1 95 ? -4.997 -15.643 4.525 1.00 92.62 95 LEU A O 1
ATOM 721 N N . LYS A 1 96 ? -6.174 -14.471 6.042 1.00 91.94 96 LYS A N 1
ATOM 722 C CA . LYS A 1 96 ? -7.018 -15.595 6.477 1.00 91.94 96 LYS A CA 1
ATOM 723 C C . LYS A 1 96 ? -8.212 -15.826 5.554 1.00 91.94 96 LYS A C 1
ATOM 725 O O . LYS A 1 96 ? -8.582 -16.975 5.334 1.00 91.94 96 LYS A O 1
ATOM 730 N N . ASN A 1 97 ? -8.802 -14.762 5.013 1.00 87.38 97 ASN A N 1
ATOM 731 C CA . ASN A 1 97 ? -10.086 -14.821 4.321 1.00 87.38 97 ASN A CA 1
ATOM 732 C C 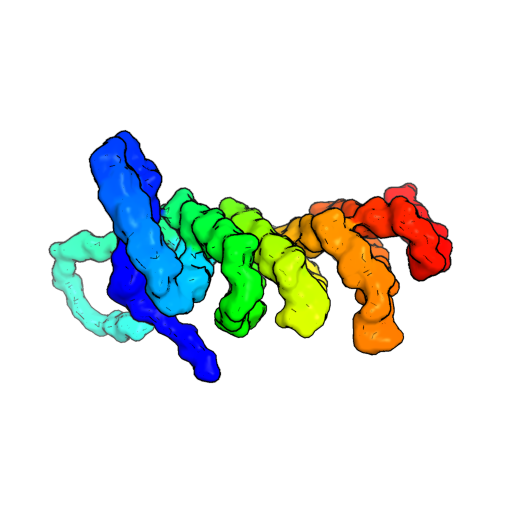. ASN A 1 97 ? -9.963 -14.423 2.843 1.00 87.38 97 ASN A C 1
ATOM 734 O O . ASN A 1 97 ? -10.167 -13.270 2.477 1.00 87.38 97 ASN A O 1
ATOM 738 N N . LYS A 1 98 ? -9.669 -15.371 1.952 1.00 81.75 98 LYS A N 1
ATOM 739 C CA . LYS A 1 98 ? -9.369 -15.051 0.541 1.00 81.75 98 LYS A CA 1
ATOM 740 C C . LYS A 1 98 ? -10.588 -14.651 -0.307 1.00 81.75 98 LYS A C 1
ATOM 742 O O . LYS A 1 98 ? -10.436 -13.885 -1.247 1.00 81.75 98 LYS A O 1
ATOM 747 N N . SER A 1 99 ? -11.787 -15.118 0.042 1.00 78.31 99 SER A N 1
ATOM 748 C CA . SER A 1 99 ? -12.992 -15.022 -0.806 1.00 78.31 99 SER A CA 1
ATOM 749 C C . SER A 1 99 ? -13.922 -13.837 -0.500 1.00 78.31 99 SER A C 1
ATOM 751 O O . SER A 1 99 ? -15.070 -13.840 -0.933 1.00 78.31 99 SER A O 1
ATOM 753 N N . ILE A 1 100 ? -13.467 -12.851 0.277 1.00 85.56 100 ILE A N 1
ATOM 754 C CA . ILE A 1 100 ? -14.267 -11.670 0.639 1.00 85.56 100 ILE A CA 1
ATOM 755 C C . ILE A 1 100 ? -14.126 -10.594 -0.447 1.00 85.56 100 ILE A C 1
ATOM 757 O O . ILE A 1 100 ? -13.023 -10.373 -0.955 1.00 85.56 100 ILE A O 1
ATOM 761 N N . ASP A 1 101 ? -15.228 -9.914 -0.778 1.00 87.12 101 ASP A N 1
ATOM 762 C CA . ASP A 1 101 ? -15.204 -8.709 -1.613 1.00 87.12 101 ASP A CA 1
ATOM 763 C C . ASP A 1 101 ? -14.530 -7.549 -0.862 1.00 87.12 101 ASP A C 1
ATOM 765 O O . ASP A 1 101 ? -14.955 -7.152 0.224 1.00 87.12 101 ASP A O 1
ATOM 769 N N . ARG A 1 102 ? -13.470 -7.001 -1.460 1.00 92.06 102 ARG A N 1
ATOM 770 C CA . ARG A 1 102 ? -12.663 -5.901 -0.914 1.00 92.06 102 ARG A CA 1
ATOM 771 C C . ARG A 1 102 ? -12.670 -4.667 -1.805 1.00 92.06 102 ARG A C 1
ATOM 773 O O . ARG A 1 102 ? -11.740 -3.864 -1.740 1.00 92.06 102 ARG A O 1
ATOM 780 N N . THR A 1 103 ? -13.719 -4.475 -2.603 1.00 92.62 103 THR A N 1
ATOM 781 C CA . THR A 1 103 ? -13.849 -3.324 -3.513 1.00 92.62 103 THR A CA 1
ATOM 782 C C . THR A 1 103 ? -13.623 -1.984 -2.801 1.00 92.62 103 THR A C 1
ATOM 784 O O . THR A 1 103 ? -12.935 -1.107 -3.323 1.00 92.62 103 THR A O 1
ATOM 787 N N . TYR A 1 104 ? -14.137 -1.814 -1.576 1.00 94.62 104 TYR A N 1
ATOM 788 C CA . TYR A 1 104 ? -13.889 -0.595 -0.797 1.00 94.62 104 TYR A CA 1
ATOM 789 C C . TYR A 1 104 ? -12.401 -0.386 -0.491 1.00 94.62 104 TYR A C 1
ATOM 791 O O . TYR A 1 104 ? -11.893 0.719 -0.682 1.00 94.62 104 TYR A O 1
ATOM 799 N N . LEU A 1 105 ? -11.693 -1.430 -0.049 1.00 95.38 105 LEU A N 1
ATOM 800 C CA . LEU A 1 105 ? -10.262 -1.342 0.239 1.00 95.38 105 LEU A CA 1
ATOM 801 C C . LEU A 1 105 ? -9.461 -1.063 -1.026 1.00 95.38 105 LEU A C 1
ATOM 803 O O . LEU A 1 105 ? -8.661 -0.138 -1.015 1.00 95.38 105 LEU A O 1
ATOM 807 N N . ILE A 1 106 ? -9.713 -1.788 -2.118 1.00 95.12 106 ILE A N 1
ATOM 808 C CA . ILE A 1 106 ? -9.036 -1.584 -3.410 1.00 95.12 106 ILE A CA 1
ATOM 809 C C . ILE A 1 106 ? -9.085 -0.106 -3.824 1.00 95.12 106 ILE A C 1
ATOM 811 O O . ILE A 1 106 ? -8.058 0.478 -4.159 1.00 95.12 106 ILE A O 1
ATOM 815 N N . ASN A 1 107 ? -10.251 0.529 -3.686 1.00 94.38 107 ASN A N 1
ATOM 816 C CA . ASN A 1 107 ? -10.455 1.922 -4.086 1.00 94.38 107 ASN A CA 1
ATOM 817 C C . ASN A 1 107 ? -9.881 2.966 -3.113 1.00 94.38 107 ASN A C 1
ATOM 819 O O . ASN A 1 107 ? -9.789 4.141 -3.464 1.00 94.38 107 ASN A O 1
ATOM 823 N N . ASN A 1 108 ? -9.551 2.590 -1.873 1.00 95.62 108 ASN A N 1
ATOM 824 C CA . ASN A 1 108 ? -9.195 3.560 -0.832 1.00 95.62 108 ASN A CA 1
ATOM 825 C C . ASN A 1 108 ? -7.837 3.313 -0.168 1.00 95.62 108 ASN A C 1
ATOM 827 O O . ASN A 1 108 ? -7.304 4.247 0.427 1.00 95.62 108 ASN A O 1
ATOM 831 N N . ILE A 1 109 ? -7.253 2.117 -0.276 1.00 97.19 109 ILE A N 1
ATOM 832 C CA . ILE A 1 109 ? -6.062 1.702 0.482 1.00 97.19 109 ILE A CA 1
ATOM 833 C C . ILE A 1 109 ? -4.856 2.614 0.236 1.00 97.19 109 ILE A C 1
ATOM 835 O O . ILE A 1 109 ? -4.108 2.903 1.171 1.00 97.19 109 ILE A O 1
ATOM 839 N N . MET A 1 110 ? -4.724 3.166 -0.976 1.00 96.81 110 MET A N 1
ATOM 840 C CA . MET A 1 110 ? -3.643 4.096 -1.326 1.00 96.81 110 MET A CA 1
ATOM 841 C C . MET A 1 110 ? -3.645 5.362 -0.457 1.00 96.81 110 MET A C 1
ATOM 843 O O . MET A 1 110 ? -2.580 5.906 -0.171 1.00 96.81 110 MET A O 1
ATOM 847 N N . LYS A 1 111 ? -4.807 5.786 0.069 1.00 95.25 111 LYS A N 1
ATOM 848 C CA . LYS A 1 111 ? -4.908 6.926 1.000 1.00 95.25 111 LYS A CA 1
ATOM 849 C C . LYS A 1 111 ? -4.069 6.716 2.262 1.00 95.25 111 LYS A C 1
ATOM 851 O O . LYS A 1 111 ? -3.535 7.678 2.804 1.00 95.25 111 LYS A O 1
ATOM 856 N N . GLY A 1 112 ? -3.891 5.472 2.715 1.00 95.94 112 GLY A N 1
ATOM 857 C CA . GLY A 1 112 ? -3.063 5.183 3.889 1.00 95.94 112 GLY A CA 1
ATOM 858 C C . GLY A 1 112 ? -1.569 5.450 3.668 1.00 95.94 112 GLY A C 1
ATOM 859 O O . GLY A 1 112 ? -0.860 5.781 4.619 1.00 95.94 112 GLY A O 1
ATOM 860 N N . LEU A 1 113 ? -1.094 5.405 2.416 1.00 96.94 113 LEU A N 1
ATOM 861 C CA . LEU A 1 113 ? 0.277 5.782 2.052 1.00 96.94 113 LEU A CA 1
ATOM 862 C C . LEU A 1 113 ? 0.499 7.301 2.107 1.00 96.94 113 LEU A C 1
ATOM 864 O O . LEU A 1 113 ? 1.638 7.746 2.229 1.00 96.94 113 LEU A O 1
ATOM 868 N N . MET A 1 114 ? -0.577 8.089 2.078 1.00 93.81 114 MET A N 1
ATOM 869 C CA . MET A 1 114 ? -0.546 9.550 2.196 1.00 93.81 114 MET A CA 1
ATOM 870 C C . MET A 1 114 ? -0.620 10.035 3.652 1.00 93.81 114 MET A C 1
ATOM 872 O O . MET A 1 114 ? -0.570 11.237 3.899 1.00 93.81 114 MET A O 1
ATOM 876 N N . SER A 1 115 ? -0.734 9.124 4.626 1.00 92.50 115 SER A N 1
ATOM 877 C CA . SER A 1 115 ? -0.796 9.481 6.046 1.00 92.50 115 SER A CA 1
ATOM 878 C C . SER A 1 115 ? 0.452 10.264 6.478 1.00 92.50 115 SER A C 1
ATOM 880 O O . SER A 1 115 ? 1.558 9.881 6.085 1.00 92.50 115 SER A O 1
ATOM 882 N N . PRO A 1 116 ? 0.338 11.294 7.340 1.00 89.56 116 PRO A N 1
ATOM 883 C CA . PRO A 1 116 ? 1.502 11.968 7.922 1.00 89.56 116 PRO A CA 1
ATOM 884 C C . PRO A 1 116 ? 2.304 11.047 8.860 1.00 89.56 116 PRO A C 1
ATOM 886 O O . PRO A 1 116 ? 3.512 11.223 9.033 1.00 89.56 116 PRO A O 1
ATOM 889 N N . ASP A 1 117 ? 1.672 10.003 9.398 1.00 92.31 117 ASP A N 1
ATOM 890 C CA . ASP A 1 117 ? 2.276 9.040 10.317 1.00 92.31 117 ASP A CA 1
ATOM 891 C C . ASP A 1 117 ? 3.046 7.933 9.568 1.00 92.31 117 ASP A C 1
ATOM 893 O O . ASP A 1 117 ? 2.483 7.184 8.763 1.00 92.31 117 ASP A O 1
ATOM 897 N N . SER A 1 118 ? 4.349 7.810 9.848 1.00 94.00 118 SER A N 1
ATOM 898 C CA . SER A 1 118 ? 5.232 6.824 9.212 1.00 94.00 118 SER A CA 1
ATOM 899 C C . SER A 1 118 ? 4.856 5.377 9.518 1.00 94.00 118 SER A C 1
ATOM 901 O O . SER A 1 118 ? 4.988 4.520 8.637 1.00 94.00 118 SER A O 1
ATOM 903 N N . LEU A 1 119 ? 4.353 5.095 10.722 1.00 94.12 119 LEU A N 1
ATOM 904 C CA . LEU A 1 119 ? 3.929 3.758 11.122 1.00 94.12 119 LEU A CA 1
ATOM 905 C C . LEU A 1 119 ? 2.699 3.328 10.318 1.00 94.12 119 LEU A C 1
ATOM 907 O O . LEU A 1 119 ? 2.653 2.213 9.795 1.00 94.12 119 LEU A O 1
ATOM 911 N N . VAL A 1 120 ? 1.744 4.243 10.143 1.00 94.81 120 VAL A N 1
ATOM 912 C CA . VAL A 1 120 ? 0.531 4.019 9.343 1.00 94.81 120 VAL A CA 1
ATOM 913 C C . VAL A 1 120 ? 0.875 3.766 7.879 1.00 94.81 120 VAL A C 1
ATOM 915 O O . VAL A 1 120 ? 0.353 2.813 7.296 1.00 94.81 120 VAL A O 1
ATOM 918 N N . ARG A 1 121 ? 1.794 4.548 7.294 1.00 96.19 121 ARG A N 1
ATOM 919 C CA . ARG A 1 121 ? 2.259 4.319 5.914 1.00 96.19 121 ARG A CA 1
ATOM 920 C C . ARG A 1 121 ? 2.892 2.937 5.750 1.00 96.19 121 ARG A C 1
ATOM 922 O O . ARG A 1 121 ? 2.545 2.216 4.817 1.00 96.19 121 ARG A O 1
ATOM 929 N N . ASN A 1 122 ? 3.772 2.536 6.672 1.00 96.81 122 ASN A N 1
ATOM 930 C CA . ASN A 1 122 ? 4.429 1.224 6.622 1.00 96.81 122 ASN A CA 1
ATOM 931 C C . ASN A 1 122 ? 3.408 0.078 6.703 1.00 96.81 122 ASN A C 1
ATOM 933 O O . ASN A 1 122 ? 3.431 -0.840 5.880 1.00 96.81 122 ASN A O 1
ATOM 937 N N . ILE A 1 123 ? 2.473 0.159 7.653 1.00 97.69 123 ILE A N 1
ATOM 938 C CA . ILE A 1 123 ? 1.429 -0.855 7.827 1.00 97.69 123 ILE A CA 1
ATOM 939 C C . ILE A 1 123 ? 0.507 -0.903 6.611 1.00 97.69 123 ILE A C 1
ATOM 941 O O . ILE A 1 123 ? 0.205 -1.999 6.148 1.00 97.69 123 ILE A O 1
ATOM 945 N N . THR A 1 124 ? 0.132 0.248 6.049 1.00 98.12 124 THR A N 1
ATOM 946 C CA . THR A 1 124 ? -0.642 0.312 4.800 1.00 98.12 124 THR A CA 1
ATOM 947 C C . THR A 1 124 ? 0.090 -0.402 3.667 1.00 98.12 124 THR A C 1
ATOM 949 O O . THR A 1 124 ? -0.507 -1.243 3.002 1.00 98.12 124 THR A O 1
ATOM 952 N N . GLY A 1 125 ? 1.393 -0.158 3.493 1.00 97.94 125 GLY A N 1
ATOM 953 C CA . GLY A 1 125 ? 2.204 -0.878 2.509 1.00 97.94 125 GLY A CA 1
ATOM 954 C C . GLY A 1 125 ? 2.177 -2.396 2.714 1.00 97.94 125 GLY A C 1
ATOM 955 O O . GLY A 1 125 ? 2.024 -3.138 1.751 1.00 97.94 125 GLY A O 1
ATOM 956 N N . ASN A 1 126 ? 2.232 -2.869 3.964 1.00 97.69 126 ASN A N 1
ATOM 957 C CA . ASN A 1 126 ? 2.127 -4.303 4.274 1.00 97.69 126 ASN A CA 1
ATOM 958 C C . ASN A 1 126 ? 0.721 -4.876 4.016 1.00 97.69 126 ASN A C 1
ATOM 960 O O . ASN A 1 126 ? 0.580 -6.061 3.715 1.00 97.69 126 ASN A O 1
ATOM 964 N N . VAL A 1 127 ? -0.331 -4.067 4.170 1.00 98.00 127 VAL A N 1
ATOM 965 C CA . VAL A 1 127 ? -1.702 -4.458 3.810 1.00 98.00 127 VAL A CA 1
ATOM 966 C C . VAL A 1 127 ? -1.825 -4.581 2.291 1.00 98.00 127 VAL A C 1
ATOM 968 O O . VAL A 1 127 ? -2.356 -5.584 1.823 1.00 98.00 127 VAL A O 1
ATOM 971 N N . ILE A 1 128 ? -1.278 -3.625 1.533 1.00 98.12 128 ILE A N 1
ATOM 972 C CA . ILE A 1 128 ? -1.254 -3.652 0.062 1.00 98.12 128 ILE A CA 1
ATOM 973 C C . ILE A 1 128 ? -0.536 -4.905 -0.445 1.00 98.12 128 ILE A C 1
ATOM 975 O O . ILE A 1 128 ? -1.093 -5.627 -1.268 1.00 98.12 128 ILE A O 1
ATOM 979 N N . THR A 1 129 ? 0.652 -5.221 0.079 1.00 97.00 129 THR A N 1
ATOM 980 C CA . THR A 1 129 ? 1.401 -6.419 -0.348 1.00 97.00 129 THR A CA 1
ATOM 981 C C . THR A 1 129 ? 0.645 -7.703 -0.012 1.00 97.00 129 THR A C 1
ATOM 983 O O . THR A 1 129 ? 0.544 -8.604 -0.841 1.00 97.00 129 THR A O 1
ATOM 986 N N . SER A 1 130 ? 0.016 -7.756 1.167 1.00 95.88 130 SER A N 1
ATOM 987 C CA . SER A 1 130 ? -0.814 -8.896 1.570 1.00 95.88 130 SER A CA 1
ATOM 988 C C . SER A 1 130 ? -2.034 -9.058 0.662 1.00 95.88 130 SER A C 1
ATOM 990 O O . SER A 1 130 ? -2.332 -10.170 0.245 1.00 95.88 130 SER A O 1
ATOM 992 N N . MET A 1 131 ? -2.717 -7.970 0.303 1.00 96.12 131 MET A N 1
ATOM 993 C CA . MET A 1 131 ? -3.826 -8.006 -0.655 1.00 96.12 131 MET A CA 1
ATOM 994 C C . MET A 1 131 ? -3.364 -8.477 -2.038 1.00 96.12 131 MET A C 1
ATOM 996 O O . MET A 1 131 ? -3.998 -9.358 -2.615 1.00 96.12 131 MET A O 1
ATOM 1000 N N . PHE A 1 132 ? -2.248 -7.947 -2.546 1.00 96.38 132 PHE A N 1
ATOM 1001 C CA . PHE A 1 132 ? -1.719 -8.327 -3.855 1.00 96.38 132 PHE A CA 1
ATOM 1002 C C . PHE A 1 132 ? -1.321 -9.807 -3.905 1.00 96.38 132 PHE A C 1
ATOM 1004 O O . PHE A 1 132 ? -1.683 -10.495 -4.850 1.00 96.38 132 PHE A O 1
ATOM 1011 N N . SER A 1 133 ? -0.690 -10.342 -2.854 1.00 94.19 133 SER A N 1
ATOM 1012 C CA . SER A 1 133 ? -0.327 -11.770 -2.787 1.00 94.19 133 SER A CA 1
ATOM 1013 C C . SER A 1 133 ? -1.524 -12.735 -2.808 1.00 94.19 133 SER A C 1
ATOM 1015 O O . SER A 1 133 ? -1.370 -13.905 -3.152 1.00 94.19 133 SER A O 1
ATOM 1017 N N . ILE A 1 134 ? -2.720 -12.268 -2.429 1.00 92.38 134 ILE A N 1
ATOM 1018 C CA . ILE A 1 134 ? -3.952 -13.067 -2.458 1.00 92.38 134 ILE A CA 1
ATOM 1019 C C . ILE A 1 134 ? -4.690 -12.909 -3.785 1.00 92.38 134 ILE A C 1
ATOM 1021 O O . ILE A 1 134 ? -5.211 -13.891 -4.310 1.00 92.38 134 ILE A O 1
ATOM 1025 N N . TYR A 1 135 ? -4.769 -11.683 -4.296 1.00 92.06 135 TYR A N 1
ATOM 1026 C CA . TYR A 1 135 ? -5.583 -11.359 -5.464 1.00 92.06 135 TYR A CA 1
ATOM 1027 C C . TYR A 1 135 ? -4.853 -11.498 -6.792 1.00 92.06 135 TYR A C 1
ATOM 1029 O O . TYR A 1 135 ? -5.499 -11.805 -7.799 1.00 92.06 135 TYR A O 1
ATOM 1037 N N . GLY A 1 136 ? -3.539 -11.277 -6.780 1.00 92.50 136 GLY A N 1
ATOM 1038 C CA . GLY A 1 136 ? -2.712 -11.180 -7.970 1.00 92.50 136 GLY A CA 1
ATOM 1039 C C . GLY A 1 136 ? -3.244 -10.149 -8.959 1.00 92.50 136 GLY A C 1
ATOM 1040 O O . GLY A 1 136 ? -4.067 -9.280 -8.644 1.00 92.50 136 GLY A O 1
ATOM 1041 N N . LEU A 1 137 ? -2.795 -10.290 -10.199 1.00 92.25 137 LEU A N 1
ATOM 1042 C CA . LEU A 1 137 ? -3.236 -9.428 -11.292 1.00 92.25 137 LEU A CA 1
ATOM 1043 C C . LEU A 1 137 ? -4.670 -9.722 -11.739 1.00 92.25 137 LEU A C 1
ATOM 1045 O O . LEU A 1 137 ? -5.343 -8.822 -12.233 1.00 92.25 137 LEU A O 1
ATOM 1049 N N . ASP A 1 138 ? -5.160 -10.943 -11.518 1.00 91.00 138 ASP A N 1
ATOM 1050 C CA . ASP A 1 138 ? -6.497 -11.356 -11.957 1.00 91.00 138 ASP A CA 1
ATOM 1051 C C . ASP A 1 138 ? -7.609 -10.578 -11.248 1.00 91.00 138 ASP A C 1
ATOM 1053 O O . ASP A 1 138 ? -8.606 -10.219 -11.872 1.00 91.00 138 ASP A O 1
ATOM 1057 N N . ASN A 1 139 ? -7.434 -10.295 -9.952 1.00 91.06 139 ASN A N 1
ATOM 1058 C CA . ASN A 1 139 ? -8.458 -9.633 -9.137 1.00 91.06 139 ASN A CA 1
ATOM 1059 C C . ASN A 1 139 ? -8.070 -8.210 -8.710 1.00 91.06 139 ASN A C 1
ATOM 1061 O O . ASN A 1 139 ? -8.919 -7.484 -8.194 1.00 91.06 139 ASN A O 1
ATOM 1065 N N . TRP A 1 140 ? -6.817 -7.788 -8.919 1.00 94.12 140 TRP A N 1
ATOM 1066 C CA . TRP A 1 140 ? -6.373 -6.424 -8.618 1.00 94.12 140 TRP A CA 1
ATOM 1067 C C . TRP A 1 140 ? -5.349 -5.892 -9.634 1.00 94.12 140 TRP A C 1
ATOM 1069 O O . TRP A 1 140 ? -4.257 -5.437 -9.290 1.00 94.12 140 TRP A O 1
ATOM 1079 N N . SER A 1 141 ? -5.725 -5.912 -10.912 1.00 90.88 141 SER A N 1
ATOM 1080 C CA . SER A 1 141 ? -4.869 -5.493 -12.030 1.00 90.88 141 SER A CA 1
ATOM 1081 C C . SER A 1 141 ? -4.370 -4.044 -11.940 1.00 90.88 141 SER A C 1
ATOM 1083 O O . SER A 1 141 ? -3.293 -3.741 -12.447 1.00 90.88 141 SER A O 1
ATOM 1085 N N . SER A 1 142 ? -5.123 -3.143 -11.295 1.00 94.31 142 SER A N 1
ATOM 1086 C CA . SER A 1 142 ? -4.750 -1.727 -11.182 1.00 94.31 142 SER A CA 1
ATOM 1087 C C . SER A 1 142 ? -3.646 -1.458 -10.157 1.00 94.31 142 SER A C 1
ATOM 1089 O O . SER A 1 142 ? -3.013 -0.411 -10.237 1.00 94.31 142 SER A O 1
ATOM 1091 N N . ALA A 1 143 ? -3.367 -2.386 -9.230 1.00 95.94 143 ALA A N 1
ATOM 1092 C CA . ALA A 1 143 ? -2.502 -2.142 -8.072 1.00 95.94 143 ALA A CA 1
ATOM 1093 C C . ALA A 1 143 ? -1.126 -1.567 -8.444 1.00 95.94 143 ALA A C 1
ATOM 1095 O O . ALA A 1 143 ? -0.656 -0.610 -7.829 1.00 95.94 143 ALA A O 1
ATOM 1096 N N . LEU A 1 144 ? -0.490 -2.145 -9.467 1.00 96.12 144 LEU A N 1
ATOM 1097 C CA . LEU A 1 144 ? 0.832 -1.725 -9.934 1.00 96.12 144 LEU A CA 1
ATOM 1098 C C . LEU A 1 144 ? 0.789 -0.326 -10.551 1.00 96.12 144 LEU A C 1
ATOM 1100 O O . LEU A 1 144 ? 1.641 0.507 -10.250 1.00 96.12 144 LEU A O 1
ATOM 1104 N N . THR A 1 145 ? -0.216 -0.060 -11.386 1.00 95.38 145 THR A N 1
ATOM 1105 C CA . THR A 1 145 ? -0.415 1.245 -12.023 1.00 95.38 145 THR A CA 1
ATOM 1106 C C . THR A 1 145 ? -0.750 2.315 -10.990 1.00 95.38 145 THR A C 1
ATOM 1108 O O . THR A 1 145 ? -0.192 3.403 -11.053 1.00 95.38 145 THR A O 1
ATOM 1111 N N . ASP A 1 146 ? -1.584 2.007 -9.999 1.00 97.44 146 ASP A N 1
ATOM 1112 C CA . ASP A 1 146 ? -1.953 2.929 -8.924 1.00 97.44 146 ASP A CA 1
ATOM 1113 C C . ASP A 1 146 ? -0.734 3.304 -8.061 1.00 97.44 146 ASP A C 1
ATOM 1115 O O . ASP A 1 146 ? -0.537 4.479 -7.740 1.00 97.44 146 ASP A O 1
ATOM 1119 N N . LEU A 1 147 ? 0.128 2.330 -7.736 1.00 98.31 147 LEU A N 1
ATOM 1120 C CA . LEU A 1 147 ? 1.389 2.577 -7.026 1.00 98.31 147 LEU A CA 1
ATOM 1121 C C . LEU A 1 147 ? 2.363 3.410 -7.864 1.00 98.31 147 LEU A C 1
ATOM 1123 O O . LEU A 1 147 ? 2.918 4.379 -7.351 1.00 98.31 147 LEU A O 1
ATOM 1127 N N . LEU A 1 148 ? 2.556 3.071 -9.141 1.00 97.62 148 LEU A N 1
ATOM 1128 C CA . LEU A 1 148 ? 3.423 3.830 -10.050 1.00 97.62 148 LEU A CA 1
ATOM 1129 C C . LEU A 1 148 ? 2.935 5.266 -10.240 1.00 97.62 148 LEU A C 1
ATOM 1131 O O . LEU A 1 148 ? 3.731 6.197 -10.137 1.00 97.62 148 LEU A O 1
ATOM 1135 N N . ASN A 1 149 ? 1.629 5.450 -10.431 1.00 96.88 149 ASN A N 1
ATOM 1136 C CA . ASN A 1 149 ? 1.014 6.768 -10.529 1.00 96.88 149 ASN A CA 1
ATOM 1137 C C . ASN A 1 149 ? 1.290 7.589 -9.269 1.00 96.88 149 ASN A C 1
ATOM 1139 O O . ASN A 1 149 ? 1.673 8.749 -9.382 1.00 96.88 149 ASN A O 1
ATOM 1143 N N . LEU A 1 150 ? 1.146 6.992 -8.079 1.00 97.12 150 LEU A N 1
ATOM 1144 C CA . LEU A 1 150 ? 1.451 7.672 -6.822 1.00 97.12 150 LEU A CA 1
ATOM 1145 C C . LEU A 1 150 ? 2.938 8.035 -6.720 1.00 97.12 150 LEU A C 1
ATOM 1147 O O . LEU A 1 150 ? 3.239 9.151 -6.322 1.00 97.12 150 LEU A O 1
ATOM 1151 N N . ILE A 1 151 ? 3.860 7.151 -7.120 1.00 97.88 151 ILE A N 1
ATOM 1152 C CA . ILE A 1 151 ? 5.313 7.420 -7.118 1.00 97.88 151 ILE A CA 1
ATOM 1153 C C . ILE A 1 151 ? 5.669 8.608 -8.024 1.00 97.88 151 ILE A C 1
ATOM 1155 O O . ILE A 1 151 ? 6.536 9.402 -7.672 1.00 97.88 151 ILE A O 1
ATOM 1159 N N . GLN A 1 152 ? 5.003 8.739 -9.172 1.00 95.38 152 GLN A N 1
ATOM 1160 C CA . GLN A 1 152 ? 5.276 9.778 -10.171 1.00 95.38 152 GLN A CA 1
ATOM 1161 C C . GLN A 1 152 ? 4.624 11.135 -9.854 1.00 95.38 152 GLN A C 1
ATOM 1163 O O . GLN A 1 152 ? 4.862 12.112 -10.568 1.00 95.38 152 GLN A O 1
ATOM 1168 N N . GLN A 1 153 ? 3.807 11.230 -8.799 1.00 94.69 153 GLN A N 1
ATOM 1169 C CA . GLN A 1 153 ? 3.193 12.498 -8.404 1.00 94.69 153 GLN A CA 1
ATOM 1170 C C . GLN A 1 153 ? 4.235 13.527 -7.941 1.00 94.69 153 GLN A C 1
ATOM 1172 O O . GLN A 1 153 ? 5.236 13.159 -7.316 1.00 94.69 153 GLN A O 1
ATOM 1177 N N . PRO A 1 154 ? 3.981 14.832 -8.168 1.00 91.62 154 PRO A N 1
ATOM 1178 C CA . PRO A 1 154 ? 4.853 15.893 -7.678 1.00 91.62 154 PRO A CA 1
ATOM 1179 C C . PRO A 1 154 ? 4.981 15.845 -6.146 1.00 91.62 154 PRO A C 1
ATOM 1181 O O . PRO A 1 154 ? 4.067 15.362 -5.468 1.00 91.62 154 PRO A O 1
ATOM 1184 N N . PRO A 1 155 ? 6.099 16.338 -5.584 1.00 90.25 155 PRO A N 1
ATOM 1185 C CA . PRO A 1 155 ? 6.313 16.325 -4.142 1.00 90.25 155 PRO A CA 1
ATOM 1186 C C . PRO A 1 155 ? 5.196 17.070 -3.415 1.00 90.25 155 PRO A C 1
ATOM 1188 O O . PRO A 1 155 ? 4.639 18.043 -3.924 1.00 90.25 155 PRO A O 1
ATOM 1191 N N . ILE A 1 156 ? 4.909 16.630 -2.194 1.00 85.62 156 ILE A N 1
ATOM 1192 C CA . ILE A 1 156 ? 3.983 17.323 -1.303 1.00 85.62 156 ILE A CA 1
ATOM 1193 C C . ILE A 1 156 ? 4.793 18.278 -0.428 1.00 85.62 156 ILE A C 1
ATOM 1195 O O . ILE A 1 156 ? 5.787 17.877 0.183 1.00 85.62 156 ILE A O 1
ATOM 1199 N N . GLY A 1 157 ? 4.368 19.535 -0.368 1.00 77.81 157 GLY A N 1
ATOM 1200 C CA . GLY A 1 157 ? 4.990 20.568 0.449 1.00 77.81 157 GLY A CA 1
ATOM 1201 C C . GLY A 1 157 ? 4.876 21.950 -0.181 1.00 77.81 157 GLY A C 1
ATOM 1202 O O . GLY A 1 157 ? 4.361 22.116 -1.286 1.00 77.81 157 GLY A O 1
ATOM 1203 N N . ASP A 1 158 ? 5.363 22.941 0.551 1.00 65.69 158 ASP A N 1
ATOM 1204 C CA . ASP A 1 158 ? 5.376 24.335 0.125 1.00 65.69 158 ASP A CA 1
ATOM 1205 C C . ASP A 1 158 ? 6.675 24.609 -0.648 1.00 65.69 158 ASP A C 1
ATOM 1207 O O . ASP A 1 158 ? 7.640 23.854 -0.524 1.00 65.69 158 ASP A O 1
ATOM 1211 N N . ASN A 1 159 ? 6.752 25.736 -1.365 1.00 59.44 159 ASN A N 1
ATOM 1212 C CA . ASN A 1 159 ? 7.862 26.113 -2.263 1.00 59.44 159 ASN A CA 1
ATOM 1213 C C . ASN A 1 159 ? 9.299 25.974 -1.693 1.00 59.44 159 ASN A C 1
ATOM 1215 O O . ASN A 1 159 ? 10.253 25.996 -2.464 1.00 59.44 159 ASN A O 1
ATOM 1219 N N . ASN A 1 160 ? 9.465 25.826 -0.372 1.00 62.41 160 ASN A N 1
ATOM 1220 C CA . ASN A 1 160 ? 10.753 25.691 0.316 1.00 62.41 160 ASN A CA 1
ATOM 1221 C C . ASN A 1 160 ? 10.988 24.327 1.005 1.00 62.41 160 ASN A C 1
ATOM 1223 O O . ASN A 1 160 ? 12.073 24.119 1.543 1.00 62.41 160 ASN A O 1
ATOM 1227 N N . ASN A 1 161 ? 10.011 23.410 1.038 1.00 70.56 161 ASN A N 1
ATOM 1228 C CA . ASN A 1 161 ? 10.144 22.113 1.717 1.00 70.56 161 ASN A CA 1
ATOM 1229 C C . ASN A 1 161 ? 9.363 21.001 0.998 1.00 70.56 161 ASN A C 1
ATOM 1231 O O . ASN A 1 161 ? 8.400 20.440 1.522 1.00 70.56 161 ASN A O 1
ATOM 1235 N N . ASN A 1 162 ? 9.796 20.699 -0.224 1.00 81.81 162 ASN A N 1
ATOM 1236 C CA . ASN A 1 162 ? 9.243 19.618 -1.030 1.00 81.81 162 ASN A CA 1
ATOM 1237 C C . ASN A 1 162 ? 9.640 18.254 -0.457 1.00 81.81 162 ASN A C 1
ATOM 1239 O O . ASN A 1 162 ? 10.827 17.952 -0.319 1.00 81.81 162 ASN A O 1
ATOM 1243 N N . SER A 1 163 ? 8.651 17.406 -0.178 1.00 89.62 163 SER A N 1
ATOM 1244 C CA . SER A 1 163 ? 8.869 16.061 0.339 1.00 89.62 163 SER A CA 1
ATOM 1245 C C . SER A 1 163 ? 8.200 14.998 -0.526 1.00 89.62 163 SER A C 1
ATOM 1247 O O . SER A 1 163 ? 7.055 15.138 -0.946 1.00 89.62 163 SER A O 1
ATOM 1249 N N . TYR A 1 164 ? 8.911 13.893 -0.747 1.00 94.75 164 TYR A N 1
ATOM 1250 C CA . TYR A 1 164 ? 8.425 12.732 -1.496 1.00 94.75 164 TYR A CA 1
ATOM 1251 C C . TYR A 1 164 ? 7.911 11.620 -0.567 1.00 94.75 164 TYR A C 1
ATOM 1253 O O . TYR A 1 164 ? 7.957 10.447 -0.917 1.00 94.75 164 TYR A O 1
ATOM 1261 N N . ILE A 1 165 ? 7.482 11.947 0.657 1.00 94.94 165 ILE A N 1
ATOM 1262 C CA . ILE A 1 165 ? 7.157 10.945 1.687 1.00 94.94 165 ILE A CA 1
ATOM 1263 C C . ILE A 1 165 ? 6.105 9.912 1.222 1.00 94.94 165 ILE A C 1
ATOM 1265 O O . ILE A 1 165 ? 6.354 8.715 1.406 1.00 94.94 165 ILE A O 1
ATOM 1269 N N . PRO A 1 166 ? 4.953 10.295 0.633 1.00 95.44 166 PRO A N 1
ATOM 1270 C CA . PRO A 1 166 ? 3.987 9.315 0.127 1.00 95.44 166 PRO A CA 1
ATOM 1271 C C . PRO A 1 166 ? 4.502 8.516 -1.069 1.00 95.44 166 PRO A C 1
ATOM 1273 O O . PRO A 1 166 ? 4.263 7.312 -1.146 1.00 95.44 166 PRO A O 1
ATOM 1276 N N . GLN A 1 167 ? 5.260 9.155 -1.962 1.00 97.50 167 GLN A N 1
ATOM 1277 C CA . GLN A 1 167 ? 5.893 8.516 -3.115 1.00 97.50 167 GLN A CA 1
ATOM 1278 C C . GLN A 1 167 ? 6.903 7.453 -2.662 1.00 97.50 167 GLN A C 1
ATOM 1280 O O . GLN A 1 167 ? 6.924 6.340 -3.179 1.00 97.50 167 GLN A O 1
ATOM 1285 N N . GLU A 1 168 ? 7.703 7.758 -1.638 1.00 97.62 168 GLU A N 1
ATOM 1286 C CA . GLU A 1 168 ? 8.646 6.824 -1.019 1.00 97.62 168 GLU A CA 1
ATOM 1287 C C . GLU A 1 168 ? 7.917 5.648 -0.356 1.00 97.62 168 GLU A C 1
ATOM 1289 O O . GLU A 1 168 ? 8.380 4.509 -0.436 1.00 97.62 168 GLU A O 1
ATOM 1294 N N . ALA A 1 169 ? 6.762 5.894 0.270 1.00 98.00 169 ALA A N 1
ATOM 1295 C CA . ALA A 1 169 ? 5.934 4.834 0.842 1.00 98.00 169 ALA A CA 1
ATOM 1296 C C . ALA A 1 169 ? 5.322 3.928 -0.241 1.00 98.00 169 ALA A C 1
ATOM 1298 O O . ALA A 1 169 ? 5.319 2.706 -0.080 1.00 98.00 169 ALA A O 1
ATOM 1299 N N . ALA A 1 170 ? 4.861 4.507 -1.353 1.00 98.44 170 ALA A N 1
ATOM 1300 C CA . ALA A 1 170 ? 4.363 3.769 -2.511 1.00 98.44 170 ALA A CA 1
ATOM 1301 C C . ALA A 1 170 ? 5.464 2.926 -3.165 1.00 98.44 170 ALA A C 1
ATOM 1303 O O . ALA A 1 170 ? 5.263 1.735 -3.400 1.00 98.44 170 ALA A O 1
ATOM 1304 N N . MET A 1 171 ? 6.656 3.499 -3.351 1.00 98.50 171 MET A N 1
ATOM 1305 C CA . MET A 1 171 ? 7.822 2.763 -3.838 1.00 98.50 171 MET A CA 1
ATOM 1306 C C . MET A 1 171 ? 8.182 1.613 -2.894 1.00 98.50 171 MET A C 1
ATOM 1308 O O . MET A 1 171 ? 8.415 0.503 -3.355 1.00 98.50 171 MET A O 1
ATOM 1312 N N . SER A 1 172 ? 8.156 1.831 -1.575 1.00 98.38 172 SER A N 1
ATOM 1313 C CA . SER A 1 172 ? 8.417 0.765 -0.600 1.00 98.38 172 SER A CA 1
ATOM 1314 C C . SER A 1 172 ? 7.399 -0.380 -0.684 1.00 98.38 172 SER A C 1
ATOM 1316 O O . SER A 1 172 ? 7.788 -1.542 -0.569 1.00 98.38 172 SER A O 1
ATOM 1318 N N . ALA A 1 173 ? 6.113 -0.082 -0.893 1.00 98.50 173 ALA A N 1
ATOM 1319 C CA . ALA A 1 173 ? 5.091 -1.108 -1.103 1.00 98.50 173 ALA A CA 1
ATOM 1320 C C . ALA A 1 173 ? 5.313 -1.866 -2.423 1.00 98.50 173 ALA A C 1
ATOM 1322 O O . ALA A 1 173 ? 5.248 -3.094 -2.440 1.00 98.50 173 ALA A O 1
ATOM 1323 N N . LEU A 1 174 ? 5.640 -1.152 -3.504 1.00 98.38 174 LEU A N 1
ATOM 1324 C CA . LEU A 1 174 ? 5.927 -1.747 -4.810 1.00 98.38 174 LEU A CA 1
ATOM 1325 C C . LEU A 1 174 ? 7.177 -2.639 -4.782 1.00 98.38 174 LEU A C 1
ATOM 1327 O O . LEU A 1 174 ? 7.152 -3.726 -5.353 1.00 98.38 174 LEU A O 1
ATOM 1331 N N . SER A 1 175 ? 8.235 -2.234 -4.074 1.00 98.19 175 SER A N 1
ATOM 1332 C CA . SER A 1 175 ? 9.437 -3.055 -3.878 1.00 98.19 175 SER A CA 1
ATOM 1333 C C . SER A 1 175 ? 9.125 -4.380 -3.192 1.00 98.19 175 SER A C 1
ATOM 1335 O O . SER A 1 175 ? 9.568 -5.419 -3.668 1.00 98.19 175 SER A O 1
ATOM 1337 N N . LYS A 1 176 ? 8.287 -4.366 -2.149 1.00 98.00 176 LYS A N 1
ATOM 1338 C CA . LYS A 1 176 ? 7.835 -5.594 -1.478 1.00 98.00 176 LYS A CA 1
ATOM 1339 C C . LYS A 1 176 ? 7.000 -6.487 -2.397 1.00 98.00 176 LYS A C 1
ATOM 1341 O O . LYS A 1 176 ? 7.164 -7.695 -2.371 1.00 98.00 176 LYS A O 1
ATOM 1346 N N . ILE A 1 177 ? 6.139 -5.913 -3.245 1.00 98.00 177 ILE A N 1
ATOM 1347 C CA . ILE A 1 177 ? 5.411 -6.698 -4.260 1.00 98.00 177 ILE A CA 1
ATOM 1348 C C . ILE A 1 177 ? 6.391 -7.352 -5.241 1.00 98.00 177 ILE A C 1
ATOM 1350 O O . ILE A 1 177 ? 6.228 -8.523 -5.571 1.00 98.00 177 ILE A O 1
ATOM 1354 N N . CYS A 1 178 ? 7.408 -6.617 -5.698 1.00 96.81 178 CYS A N 1
ATOM 1355 C CA . CYS A 1 178 ? 8.419 -7.172 -6.595 1.00 96.81 178 CYS A CA 1
ATOM 1356 C C . CYS A 1 178 ? 9.209 -8.303 -5.927 1.00 96.81 178 CYS A C 1
ATOM 1358 O O . CYS A 1 178 ? 9.531 -9.265 -6.603 1.00 96.81 178 CYS A O 1
ATOM 1360 N N . GLU A 1 179 ? 9.482 -8.223 -4.624 1.00 96.06 179 GLU A N 1
ATOM 1361 C CA . GLU A 1 179 ? 10.156 -9.279 -3.855 1.00 96.06 179 GLU A CA 1
ATOM 1362 C C . GLU A 1 179 ? 9.254 -10.507 -3.633 1.00 96.06 179 GLU A C 1
ATOM 1364 O O . GLU A 1 179 ? 9.637 -11.633 -3.946 1.00 96.06 179 GLU A O 1
ATOM 1369 N N . ASP A 1 180 ? 8.026 -10.296 -3.158 1.00 94.75 180 ASP A N 1
ATOM 1370 C CA . ASP A 1 180 ? 7.121 -11.377 -2.748 1.00 94.75 180 ASP A CA 1
ATOM 1371 C C . ASP A 1 180 ? 6.408 -12.050 -3.935 1.00 94.75 180 ASP A C 1
ATOM 1373 O O . ASP A 1 180 ? 5.956 -13.191 -3.834 1.00 94.75 180 ASP A O 1
ATOM 1377 N N . SER A 1 181 ? 6.232 -11.335 -5.051 1.00 94.81 181 SER A N 1
ATOM 1378 C CA . SER A 1 181 ? 5.371 -11.738 -6.175 1.00 94.81 181 SER A CA 1
ATOM 1379 C C . SER A 1 181 ? 6.075 -11.677 -7.537 1.00 94.81 181 SER A C 1
ATOM 1381 O O . SER A 1 181 ? 5.408 -11.589 -8.563 1.00 94.81 181 SER A O 1
ATOM 1383 N N . TYR A 1 182 ? 7.409 -11.761 -7.593 1.00 93.00 182 TYR A N 1
ATOM 1384 C CA . TYR A 1 182 ? 8.166 -11.663 -8.853 1.00 93.00 182 TYR A CA 1
ATOM 1385 C C . TYR A 1 182 ? 7.706 -12.640 -9.954 1.00 93.00 182 TYR A C 1
ATOM 1387 O O . TYR A 1 182 ? 7.634 -12.254 -11.118 1.00 93.00 182 TYR A O 1
ATOM 1395 N N . LEU A 1 183 ? 7.330 -13.876 -9.599 1.00 92.25 183 LEU A N 1
ATOM 1396 C CA . LEU A 1 183 ? 6.812 -14.871 -10.553 1.00 92.25 183 LEU A CA 1
ATOM 1397 C C . LEU A 1 183 ? 5.450 -14.475 -11.140 1.00 92.25 183 LEU A C 1
ATOM 1399 O O . LEU A 1 183 ? 5.201 -14.672 -12.326 1.00 92.25 183 LEU A O 1
ATOM 1403 N N . GLU A 1 184 ? 4.581 -13.888 -10.315 1.00 93.25 184 GLU A N 1
ATOM 1404 C CA . GLU A 1 184 ? 3.280 -13.363 -10.744 1.00 93.25 184 GLU A CA 1
ATOM 1405 C C . GLU A 1 184 ? 3.457 -12.193 -11.724 1.00 93.25 184 GLU A C 1
ATOM 1407 O O . GLU A 1 184 ? 2.640 -12.008 -12.619 1.00 93.25 184 GLU A O 1
ATOM 1412 N N . LEU A 1 185 ? 4.543 -11.424 -11.598 1.00 93.25 185 LEU A N 1
ATOM 1413 C CA . LEU A 1 185 ? 4.849 -10.303 -12.491 1.00 93.25 185 LEU A CA 1
ATOM 1414 C C . LEU A 1 185 ? 5.457 -10.743 -13.835 1.00 93.25 185 LEU A C 1
ATOM 1416 O O . LEU A 1 185 ? 5.319 -10.021 -14.825 1.00 93.25 185 LEU A O 1
ATOM 1420 N N . ASP A 1 186 ? 6.104 -11.911 -13.893 1.00 92.31 186 ASP A N 1
ATOM 1421 C CA . ASP A 1 186 ? 6.710 -12.472 -15.114 1.00 92.31 186 ASP A CA 1
ATOM 1422 C C . ASP A 1 186 ? 5.731 -13.302 -15.970 1.00 92.31 186 ASP A C 1
ATOM 1424 O O . ASP A 1 186 ? 6.014 -13.639 -17.126 1.00 92.31 186 ASP A O 1
ATOM 1428 N N . ARG A 1 187 ? 4.540 -13.620 -15.454 1.00 91.31 187 ARG A N 1
ATOM 1429 C CA . ARG A 1 187 ? 3.543 -14.368 -16.232 1.00 91.31 187 ARG A CA 1
ATOM 1430 C C . ARG A 1 187 ? 2.911 -13.516 -17.332 1.00 91.31 187 ARG A C 1
ATOM 1432 O O . ARG A 1 187 ? 2.897 -12.288 -17.283 1.00 91.31 187 ARG A O 1
ATOM 1439 N N . GLU A 1 188 ? 2.351 -14.185 -18.332 1.00 89.69 188 GLU A N 1
ATOM 1440 C CA . GLU A 1 188 ? 1.533 -13.522 -19.343 1.00 89.69 188 GLU A CA 1
ATOM 1441 C C . GLU A 1 188 ? 0.170 -13.138 -18.749 1.00 89.69 188 GLU A C 1
ATOM 1443 O O . GLU A 1 188 ? -0.533 -13.965 -18.169 1.00 89.69 188 GLU A O 1
ATOM 1448 N N . PHE A 1 189 ? -0.195 -11.870 -18.891 1.00 88.19 189 PHE A N 1
ATOM 1449 C CA . PHE A 1 189 ? -1.436 -11.285 -18.410 1.00 88.19 189 PHE A CA 1
ATOM 1450 C C . PHE A 1 189 ? -1.990 -10.342 -19.482 1.00 88.19 189 PHE A C 1
ATOM 1452 O O . PHE A 1 189 ? -1.333 -9.384 -19.885 1.00 88.19 189 PHE A O 1
ATOM 1459 N N . GLN A 1 190 ? -3.204 -10.617 -19.971 1.00 84.69 190 GLN A N 1
ATOM 1460 C CA . GLN A 1 190 ? -3.857 -9.823 -21.026 1.00 84.69 190 GLN A CA 1
ATOM 1461 C C . GLN A 1 190 ? -2.975 -9.619 -22.283 1.00 84.69 190 GLN A C 1
ATOM 1463 O O . GLN A 1 190 ? -2.879 -8.512 -22.811 1.00 84.69 190 GLN A O 1
ATOM 1468 N N . ASN A 1 191 ? -2.331 -10.694 -22.763 1.00 83.75 191 ASN A N 1
ATOM 1469 C CA . ASN A 1 191 ? -1.397 -10.716 -23.907 1.00 83.75 191 ASN A CA 1
ATOM 1470 C C . ASN A 1 191 ? -0.131 -9.859 -23.736 1.00 83.75 191 ASN A C 1
ATOM 1472 O O . ASN A 1 191 ? 0.568 -9.578 -24.708 1.00 83.75 191 ASN A 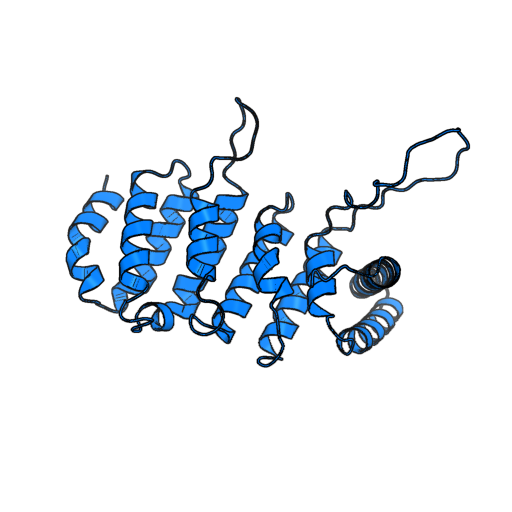O 1
ATOM 1476 N N . ASN A 1 192 ? 0.164 -9.421 -22.515 1.00 84.12 192 ASN A N 1
ATOM 1477 C CA . ASN A 1 192 ? 1.375 -8.689 -22.181 1.00 84.12 192 ASN A CA 1
ATOM 1478 C C . ASN A 1 192 ? 2.060 -9.337 -20.983 1.00 84.12 192 ASN A C 1
ATOM 1480 O O . ASN A 1 192 ? 1.460 -10.094 -20.227 1.00 84.12 192 ASN A O 1
ATOM 1484 N N . ARG A 1 193 ? 3.335 -9.019 -20.785 1.00 88.38 193 ARG A N 1
ATOM 1485 C CA . ARG A 1 193 ? 4.065 -9.405 -19.580 1.00 88.38 193 ARG A CA 1
ATOM 1486 C C . ARG A 1 193 ? 4.242 -8.165 -18.694 1.00 88.38 193 ARG A C 1
ATOM 1488 O O . ARG A 1 193 ? 4.967 -7.257 -19.113 1.00 88.38 193 ARG A O 1
ATOM 1495 N N . PRO A 1 194 ? 3.616 -8.099 -17.503 1.00 91.31 194 PRO A N 1
ATOM 1496 C CA . PRO A 1 194 ? 3.705 -6.952 -16.594 1.00 91.31 194 PRO A CA 1
ATOM 1497 C C . PRO A 1 194 ? 5.147 -6.546 -16.293 1.00 91.31 194 PRO A C 1
ATOM 1499 O O . PRO A 1 194 ? 5.464 -5.358 -16.289 1.00 91.31 194 PRO A O 1
ATOM 1502 N N . LEU A 1 195 ? 6.037 -7.530 -16.136 1.00 91.88 195 LEU A N 1
ATOM 1503 C CA . LEU A 1 195 ? 7.466 -7.318 -15.931 1.00 91.88 195 LEU A CA 1
ATOM 1504 C C . LEU A 1 195 ? 8.095 -6.380 -16.974 1.00 91.88 195 LEU A C 1
ATOM 1506 O O . LEU A 1 195 ? 8.887 -5.515 -16.611 1.00 91.88 195 LEU A O 1
ATOM 1510 N N . ASN A 1 196 ? 7.727 -6.498 -18.253 1.00 90.88 196 ASN A N 1
ATOM 1511 C CA . ASN A 1 196 ? 8.311 -5.680 -19.325 1.00 90.88 196 ASN A CA 1
ATOM 1512 C C . ASN A 1 196 ? 7.974 -4.200 -19.138 1.00 90.88 196 ASN A C 1
ATOM 1514 O O . ASN A 1 196 ? 8.830 -3.332 -19.299 1.00 90.88 196 ASN A O 1
ATOM 1518 N N . TYR A 1 197 ? 6.718 -3.929 -18.786 1.00 91.94 197 TYR A N 1
ATOM 1519 C CA . TYR A 1 197 ? 6.254 -2.583 -18.486 1.00 91.94 197 TYR A CA 1
ATOM 1520 C C . TYR A 1 197 ? 6.946 -2.038 -17.230 1.00 91.94 197 TYR A C 1
ATOM 1522 O O . TYR A 1 197 ? 7.503 -0.941 -17.258 1.00 91.94 197 TYR A O 1
ATOM 1530 N N . LEU A 1 198 ? 6.987 -2.836 -16.158 1.00 94.31 198 LEU A N 1
ATOM 1531 C CA . LEU A 1 198 ? 7.601 -2.453 -14.888 1.00 94.31 198 LEU A CA 1
ATOM 1532 C C . LEU A 1 198 ? 9.087 -2.107 -15.028 1.00 94.31 198 LEU A C 1
ATOM 1534 O O . LEU A 1 198 ? 9.513 -1.083 -14.503 1.00 94.31 198 LEU A O 1
ATOM 1538 N N . ILE A 1 199 ? 9.871 -2.913 -15.753 1.00 93.62 199 ILE A N 1
ATOM 1539 C CA . ILE A 1 199 ? 11.300 -2.633 -15.955 1.00 93.62 199 ILE A CA 1
ATOM 1540 C C . ILE A 1 199 ? 11.493 -1.282 -16.659 1.00 93.62 199 ILE A C 1
ATOM 1542 O O . ILE A 1 199 ? 12.323 -0.484 -16.224 1.00 93.62 199 ILE A O 1
ATOM 1546 N N . GLY A 1 200 ? 10.697 -0.989 -17.693 1.00 93.38 200 GLY A N 1
ATOM 1547 C CA . GLY A 1 200 ? 10.742 0.303 -18.379 1.00 93.38 200 GLY A CA 1
ATOM 1548 C C . GLY A 1 200 ? 10.460 1.482 -17.441 1.00 93.38 200 GLY A C 1
ATOM 1549 O O . GLY A 1 200 ? 11.178 2.481 -17.469 1.00 93.38 200 GLY A O 1
ATOM 1550 N N . GLU A 1 201 ? 9.462 1.355 -16.566 1.00 95.88 201 GLU A N 1
ATOM 1551 C CA . GLU A 1 201 ? 9.142 2.386 -15.572 1.00 95.88 201 GLU A CA 1
ATOM 1552 C C . GLU A 1 201 ? 10.236 2.531 -14.504 1.00 95.88 201 GLU A C 1
ATOM 1554 O O . GLU A 1 201 ? 10.612 3.652 -14.157 1.00 95.88 201 GLU A O 1
ATOM 1559 N N . PHE A 1 202 ? 10.821 1.431 -14.027 1.00 96.12 202 PHE A N 1
ATOM 1560 C CA . PHE A 1 202 ? 11.927 1.480 -13.068 1.00 96.12 202 PHE A CA 1
ATOM 1561 C C . PHE A 1 202 ? 13.163 2.167 -13.648 1.00 96.12 202 PHE A C 1
ATOM 1563 O O . PHE A 1 202 ? 13.759 3.006 -12.974 1.00 96.12 202 PHE A O 1
ATOM 1570 N N . LEU A 1 203 ? 13.506 1.901 -14.909 1.00 94.69 203 LEU A N 1
ATOM 1571 C CA . LEU A 1 203 ? 14.617 2.575 -15.586 1.00 94.69 203 LEU A CA 1
ATOM 1572 C C . LEU A 1 203 ? 14.386 4.087 -15.711 1.00 94.69 203 LEU A C 1
ATOM 1574 O O . LEU A 1 203 ? 15.324 4.860 -15.503 1.00 94.69 203 LEU A O 1
ATOM 1578 N N . LYS A 1 204 ? 13.150 4.524 -15.990 1.00 95.06 204 LYS A N 1
ATOM 1579 C CA . LYS A 1 204 ? 12.793 5.955 -15.990 1.00 95.06 204 LYS A CA 1
ATOM 1580 C C . LYS A 1 204 ? 12.934 6.570 -14.600 1.00 95.06 204 LYS A C 1
ATOM 1582 O O . LYS A 1 204 ? 13.479 7.664 -14.475 1.00 95.06 204 LYS A O 1
ATOM 1587 N N . LEU A 1 205 ? 12.482 5.875 -13.553 1.00 96.38 205 LEU A N 1
ATOM 1588 C CA . LEU A 1 205 ? 12.596 6.355 -12.172 1.00 96.38 205 LEU A CA 1
ATOM 1589 C C . LEU A 1 205 ? 14.058 6.506 -11.732 1.00 96.38 205 LEU A C 1
ATOM 1591 O O . LEU A 1 205 ? 14.399 7.515 -11.116 1.00 96.38 205 LEU A O 1
ATOM 1595 N N . ILE A 1 206 ? 14.924 5.545 -12.070 1.00 95.56 206 ILE A N 1
ATOM 1596 C CA . ILE A 1 206 ? 16.364 5.594 -11.757 1.00 95.56 206 ILE A CA 1
ATOM 1597 C C . ILE A 1 206 ? 17.012 6.836 -12.375 1.00 95.56 206 ILE A C 1
ATOM 1599 O O . ILE A 1 206 ? 17.774 7.542 -11.714 1.00 95.56 206 ILE A O 1
ATOM 1603 N N . GLU A 1 207 ? 16.679 7.136 -13.625 1.00 93.69 207 GLU A N 1
ATOM 1604 C CA . GLU A 1 207 ? 17.255 8.260 -14.354 1.00 93.69 207 GLU A CA 1
ATOM 1605 C C . GLU A 1 207 ? 16.692 9.605 -13.862 1.00 93.69 207 GLU A C 1
ATOM 1607 O O . GLU A 1 207 ? 17.441 10.492 -13.446 1.00 93.69 207 GLU A O 1
ATOM 1612 N N . GLN A 1 208 ? 15.365 9.735 -13.828 1.00 93.25 208 GLN A N 1
ATOM 1613 C CA . GLN A 1 208 ? 14.686 11.034 -13.792 1.00 93.25 208 GLN A CA 1
ATOM 1614 C C . GLN A 1 208 ? 14.206 11.451 -12.396 1.00 93.25 208 GLN A C 1
ATOM 1616 O O . GLN A 1 208 ? 14.050 12.645 -12.137 1.00 93.25 208 GLN A O 1
ATOM 1621 N N . HIS A 1 209 ? 13.947 10.507 -11.482 1.00 95.00 209 HIS A N 1
ATOM 1622 C CA . HIS A 1 209 ? 13.268 10.838 -10.228 1.00 95.00 209 HIS A CA 1
ATOM 1623 C C . HIS A 1 209 ? 14.217 11.514 -9.215 1.00 95.00 209 HIS A C 1
ATOM 1625 O O . HIS A 1 209 ? 15.278 10.976 -8.922 1.00 95.00 209 HIS A O 1
ATOM 1631 N N . PRO A 1 210 ? 13.862 12.644 -8.583 1.00 93.38 210 PRO A N 1
ATOM 1632 C CA . PRO A 1 210 ? 14.791 13.386 -7.718 1.00 93.38 210 PRO A CA 1
ATOM 1633 C C . PRO A 1 210 ? 15.083 12.725 -6.357 1.00 93.38 210 PRO A C 1
ATOM 1635 O O . PRO A 1 210 ? 16.152 12.941 -5.791 1.00 93.38 210 PRO A O 1
ATOM 1638 N N . SER A 1 211 ? 14.165 11.921 -5.802 1.00 95.06 211 SER A N 1
ATOM 1639 C CA . SER A 1 211 ? 14.413 11.204 -4.535 1.00 95.06 211 SER A CA 1
ATOM 1640 C C . SER A 1 211 ? 15.319 9.983 -4.727 1.00 95.06 211 SER A C 1
ATOM 1642 O O . SER A 1 211 ? 14.940 9.015 -5.391 1.00 95.06 211 SER A O 1
ATOM 1644 N N . GLY A 1 212 ? 16.472 9.982 -4.051 1.00 95.44 212 GLY A N 1
ATOM 1645 C CA . GLY A 1 212 ? 17.404 8.849 -4.040 1.00 95.44 212 GLY A CA 1
ATOM 1646 C C . GLY A 1 212 ? 16.820 7.563 -3.444 1.00 95.44 212 GLY A C 1
ATOM 1647 O O . GLY A 1 212 ? 17.188 6.473 -3.872 1.00 95.44 212 GLY A O 1
ATOM 1648 N N . LYS A 1 213 ? 15.857 7.657 -2.516 1.00 96.25 213 LYS A N 1
ATOM 1649 C CA . LYS A 1 213 ? 15.169 6.469 -1.979 1.00 96.25 213 LYS A CA 1
ATOM 1650 C C . LYS A 1 213 ? 14.279 5.801 -3.022 1.00 96.25 213 LYS A C 1
ATOM 1652 O O . LYS A 1 213 ? 14.195 4.578 -3.045 1.00 96.25 213 LYS A O 1
ATOM 1657 N N . ILE A 1 214 ? 13.643 6.589 -3.891 1.00 97.81 214 ILE A N 1
ATOM 1658 C CA . ILE A 1 214 ? 12.821 6.049 -4.978 1.00 97.81 214 ILE A CA 1
ATOM 1659 C C . ILE A 1 214 ? 13.705 5.379 -6.027 1.00 97.81 214 ILE A C 1
ATOM 1661 O O . ILE A 1 214 ? 13.425 4.246 -6.411 1.00 97.81 214 ILE A O 1
ATOM 1665 N N . LYS A 1 215 ? 14.830 6.009 -6.394 1.00 97.50 215 LYS A N 1
ATOM 1666 C CA . LYS A 1 215 ? 15.843 5.384 -7.260 1.00 97.50 215 LYS A CA 1
ATOM 1667 C C . LYS A 1 215 ? 16.335 4.052 -6.687 1.00 97.50 215 LYS A C 1
ATOM 1669 O O . LYS A 1 215 ? 16.325 3.044 -7.385 1.00 97.50 215 LYS A O 1
ATOM 1674 N N . ALA A 1 216 ? 16.695 4.025 -5.402 1.00 97.38 216 ALA A N 1
ATOM 1675 C CA . ALA A 1 216 ? 17.130 2.805 -4.722 1.00 97.38 216 ALA A CA 1
ATOM 1676 C C . ALA A 1 216 ? 16.039 1.719 -4.703 1.00 97.38 216 ALA A C 1
ATOM 1678 O O . ALA A 1 216 ? 16.341 0.546 -4.911 1.00 97.38 216 ALA A O 1
ATOM 1679 N N . GLY A 1 217 ? 14.773 2.100 -4.504 1.00 97.81 217 GLY A N 1
ATOM 1680 C CA . GLY A 1 217 ? 13.636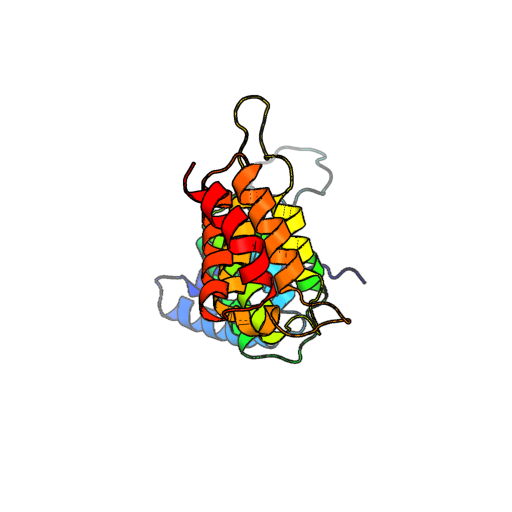 1.183 -4.590 1.00 97.81 217 GLY A CA 1
ATOM 1681 C C . GLY A 1 217 ? 13.460 0.583 -5.988 1.00 97.81 217 GLY A C 1
ATOM 1682 O O . GLY A 1 217 ? 13.245 -0.620 -6.105 1.00 97.81 217 GLY A O 1
ATOM 1683 N N . ALA A 1 218 ? 13.599 1.386 -7.045 1.00 97.62 218 ALA A N 1
ATOM 1684 C CA . ALA A 1 218 ? 13.518 0.920 -8.430 1.00 97.62 218 ALA A CA 1
ATOM 1685 C C . ALA A 1 218 ? 14.657 -0.057 -8.784 1.00 97.62 218 ALA A C 1
ATOM 1687 O O . ALA A 1 218 ? 14.402 -1.113 -9.362 1.00 97.62 218 ALA A O 1
ATOM 1688 N N . ILE A 1 219 ? 15.891 0.245 -8.360 1.00 96.56 219 ILE A N 1
ATOM 1689 C CA . ILE A 1 219 ? 17.048 -0.666 -8.463 1.00 96.56 219 ILE A CA 1
ATOM 1690 C C . ILE A 1 219 ? 16.754 -1.978 -7.728 1.00 96.56 219 ILE A C 1
ATOM 1692 O O . ILE A 1 219 ? 16.956 -3.061 -8.275 1.00 96.56 219 ILE A O 1
ATOM 1696 N N . HIS A 1 220 ? 16.234 -1.891 -6.501 1.00 96.81 220 HIS A N 1
ATOM 1697 C CA . HIS A 1 220 ? 15.858 -3.068 -5.726 1.00 96.81 220 HIS A CA 1
ATOM 1698 C C . HIS A 1 220 ? 14.819 -3.924 -6.462 1.00 96.81 220 HIS A C 1
ATOM 1700 O O . HIS A 1 220 ? 15.002 -5.134 -6.530 1.00 96.81 220 HIS A O 1
ATOM 1706 N N . CYS A 1 221 ? 13.783 -3.323 -7.061 1.00 96.62 221 CYS A N 1
ATOM 1707 C CA . CYS A 1 221 ? 12.795 -4.059 -7.853 1.00 96.62 221 CYS A CA 1
ATOM 1708 C C . CYS A 1 221 ? 13.436 -4.800 -9.030 1.00 96.62 221 CYS A C 1
ATOM 1710 O O . CYS A 1 221 ? 13.188 -5.989 -9.196 1.00 96.62 221 CYS A O 1
ATOM 1712 N N . ILE A 1 222 ? 14.281 -4.124 -9.822 1.00 94.94 222 ILE A N 1
ATOM 1713 C CA . ILE A 1 222 ? 14.970 -4.754 -10.960 1.00 94.94 222 ILE A CA 1
ATOM 1714 C C . ILE A 1 222 ? 15.815 -5.942 -10.489 1.00 94.94 222 ILE A C 1
ATOM 1716 O O . ILE A 1 222 ? 15.781 -7.003 -11.112 1.00 94.94 222 ILE A O 1
ATOM 1720 N N . ASN A 1 223 ? 16.510 -5.801 -9.357 1.00 94.00 223 ASN A N 1
ATOM 1721 C CA . ASN A 1 223 ? 17.337 -6.868 -8.797 1.00 94.00 223 ASN A CA 1
ATOM 1722 C C . ASN A 1 223 ? 16.544 -8.139 -8.453 1.00 94.00 223 ASN A C 1
ATOM 1724 O O . ASN A 1 223 ? 17.114 -9.225 -8.541 1.00 94.00 223 ASN A O 1
ATOM 1728 N N . GLN A 1 224 ? 15.247 -8.036 -8.139 1.00 94.50 224 GLN A N 1
ATOM 1729 C CA . GLN A 1 224 ? 14.396 -9.213 -7.907 1.00 94.50 224 GLN A CA 1
ATOM 1730 C C . GLN A 1 224 ? 14.168 -10.043 -9.176 1.00 94.50 224 GLN A C 1
ATOM 1732 O O . GLN A 1 224 ? 13.902 -11.240 -9.101 1.00 94.50 224 GLN A O 1
ATOM 1737 N N . PHE A 1 225 ? 14.308 -9.435 -10.356 1.00 90.69 225 PHE A N 1
ATOM 1738 C CA . PHE A 1 225 ? 14.055 -10.092 -11.638 1.00 90.69 225 PHE A CA 1
ATOM 1739 C C . PHE A 1 225 ? 15.320 -10.611 -12.320 1.00 90.69 225 PHE A C 1
ATOM 1741 O O . PHE A 1 225 ? 15.219 -11.426 -13.235 1.00 90.69 225 PHE A O 1
ATOM 1748 N N . ILE A 1 226 ? 16.510 -10.200 -11.868 1.00 90.62 226 ILE A N 1
ATOM 1749 C CA . ILE A 1 226 ? 17.788 -10.689 -12.410 1.00 90.62 226 ILE A CA 1
ATOM 1750 C C . ILE A 1 226 ? 17.866 -12.227 -12.378 1.00 90.62 226 ILE A C 1
ATOM 1752 O O . ILE A 1 226 ? 18.200 -12.814 -13.411 1.00 90.62 226 ILE A O 1
ATOM 1756 N N . PRO A 1 227 ? 17.516 -12.917 -11.269 1.00 91.06 227 PRO A N 1
ATOM 1757 C CA . PRO A 1 227 ? 17.604 -14.376 -11.211 1.00 91.06 227 PRO A CA 1
ATOM 1758 C C . PRO A 1 227 ? 16.664 -15.102 -12.181 1.00 91.06 227 PRO A C 1
ATOM 1760 O O . PRO A 1 227 ? 16.932 -16.249 -12.528 1.00 91.06 227 PRO A O 1
ATOM 1763 N N . LEU A 1 228 ? 15.583 -14.453 -12.633 1.00 87.94 228 LEU A N 1
ATOM 1764 C CA . LEU A 1 228 ? 14.653 -15.035 -13.604 1.00 87.94 228 LEU A CA 1
ATOM 1765 C C . LEU A 1 228 ? 15.270 -15.170 -15.001 1.00 87.94 228 LEU A C 1
ATOM 1767 O O . LEU A 1 228 ? 14.772 -15.949 -15.810 1.00 87.94 228 LEU A O 1
ATOM 1771 N N . ASN A 1 229 ? 16.334 -14.410 -15.290 1.00 86.31 229 ASN A N 1
ATOM 1772 C CA . ASN A 1 229 ? 17.024 -14.401 -16.579 1.00 86.31 229 ASN A CA 1
ATOM 1773 C C . ASN A 1 229 ? 16.058 -14.247 -17.772 1.00 86.31 229 ASN A C 1
ATOM 1775 O O . ASN A 1 229 ? 16.151 -14.947 -18.784 1.00 86.31 229 ASN A O 1
ATOM 1779 N N . THR A 1 230 ? 15.069 -13.362 -17.622 1.00 84.62 230 THR A N 1
ATOM 1780 C CA . THR A 1 230 ? 14.045 -13.156 -18.646 1.00 84.62 230 THR A CA 1
ATOM 1781 C C . THR A 1 230 ? 14.651 -12.448 -19.849 1.00 84.62 230 THR A C 1
ATOM 1783 O O . THR A 1 230 ? 15.485 -11.551 -19.714 1.00 84.62 230 THR A O 1
ATOM 1786 N N . GLN A 1 231 ? 14.195 -12.805 -21.051 1.00 83.25 231 GLN A N 1
ATOM 1787 C CA . GLN A 1 231 ? 14.698 -12.158 -22.264 1.00 83.25 231 GLN A CA 1
ATOM 1788 C C . GLN A 1 231 ? 14.413 -10.643 -22.265 1.00 83.25 231 GLN A C 1
ATOM 1790 O O . GLN A 1 231 ? 15.204 -9.833 -22.733 1.00 83.25 231 GLN A O 1
ATOM 1795 N N . SER A 1 232 ? 13.309 -10.231 -21.650 1.00 79.00 232 SER A N 1
ATOM 1796 C CA . SER A 1 232 ? 12.972 -8.820 -21.484 1.00 79.00 232 SER A CA 1
ATOM 1797 C C . SER A 1 232 ? 14.011 -8.046 -20.674 1.00 79.00 232 SER A C 1
ATOM 1799 O O . SER A 1 232 ? 14.293 -6.898 -21.003 1.00 79.00 232 SER A O 1
ATOM 1801 N N . PHE A 1 233 ? 14.586 -8.664 -19.637 1.00 83.88 233 PHE A N 1
ATOM 1802 C CA . PHE A 1 233 ? 15.641 -8.046 -18.838 1.00 83.88 233 PHE A CA 1
ATOM 1803 C C . PHE A 1 233 ? 16.981 -8.014 -19.582 1.00 83.88 233 PHE A C 1
ATOM 1805 O O . PHE A 1 233 ? 17.656 -6.989 -19.575 1.00 83.88 233 PHE A O 1
ATOM 1812 N N . LEU A 1 234 ? 17.346 -9.096 -20.278 1.00 86.31 234 LEU A N 1
ATOM 1813 C CA . LEU A 1 234 ? 18.604 -9.169 -21.032 1.00 86.31 234 LEU A CA 1
ATOM 1814 C C . LEU A 1 234 ? 18.718 -8.079 -22.108 1.00 86.31 234 LEU A C 1
ATOM 1816 O O . LEU A 1 234 ? 19.802 -7.539 -22.309 1.00 86.31 234 LEU A O 1
ATOM 1820 N N . ILE A 1 235 ? 17.609 -7.709 -22.755 1.00 88.06 235 ILE A N 1
ATOM 1821 C CA . ILE A 1 235 ? 17.577 -6.639 -23.769 1.00 88.06 235 ILE A CA 1
ATOM 1822 C C . ILE A 1 235 ? 17.915 -5.264 -23.175 1.00 88.06 235 ILE A C 1
ATOM 1824 O O . ILE A 1 235 ? 18.487 -4.420 -23.861 1.00 88.06 235 ILE A O 1
ATOM 1828 N N . VAL A 1 236 ? 17.557 -5.023 -21.914 1.00 87.00 236 VAL A N 1
ATOM 1829 C CA . VAL A 1 236 ? 17.732 -3.723 -21.244 1.00 87.00 236 VAL A CA 1
ATOM 1830 C C . VAL A 1 236 ? 18.877 -3.722 -20.232 1.00 87.00 236 VAL A C 1
ATOM 1832 O O . VAL A 1 236 ? 19.078 -2.731 -19.533 1.00 87.00 236 VAL A O 1
ATOM 1835 N N . LEU A 1 237 ? 19.640 -4.815 -20.151 1.00 87.94 237 LEU A N 1
ATOM 1836 C CA . LEU A 1 237 ? 20.721 -4.986 -19.185 1.00 87.94 237 LEU A CA 1
ATOM 1837 C C . LEU A 1 237 ? 21.795 -3.903 -19.335 1.00 87.94 237 LEU A C 1
ATOM 1839 O O . LEU A 1 237 ? 22.207 -3.317 -18.338 1.00 87.94 237 LEU A O 1
ATOM 1843 N N . ASP A 1 238 ? 22.207 -3.598 -20.566 1.00 88.88 238 ASP A N 1
ATOM 1844 C CA . ASP A 1 238 ? 23.216 -2.566 -20.819 1.00 88.88 238 ASP A CA 1
ATOM 1845 C C . ASP A 1 238 ? 22.721 -1.172 -20.391 1.00 88.88 238 ASP A C 1
ATOM 1847 O O . ASP A 1 238 ? 23.464 -0.417 -19.764 1.00 88.88 238 ASP A O 1
ATOM 1851 N N . ASP A 1 239 ? 21.451 -0.839 -20.664 1.00 89.31 239 ASP A N 1
ATOM 1852 C CA . ASP A 1 239 ? 20.834 0.421 -20.213 1.00 89.31 239 ASP A CA 1
ATOM 1853 C C . ASP A 1 239 ? 20.783 0.495 -18.681 1.00 89.31 239 ASP A C 1
ATOM 1855 O O . ASP A 1 239 ? 21.140 1.510 -18.081 1.00 89.31 239 ASP A O 1
ATOM 1859 N N . TYR A 1 240 ? 20.409 -0.610 -18.032 1.00 90.50 240 TYR A N 1
ATOM 1860 C CA . TYR A 1 240 ? 20.398 -0.707 -16.578 1.00 90.50 240 TYR A CA 1
ATOM 1861 C C . TYR A 1 240 ? 21.789 -0.488 -15.970 1.00 90.50 240 TYR A C 1
ATOM 1863 O O . TYR A 1 240 ? 21.934 0.333 -15.063 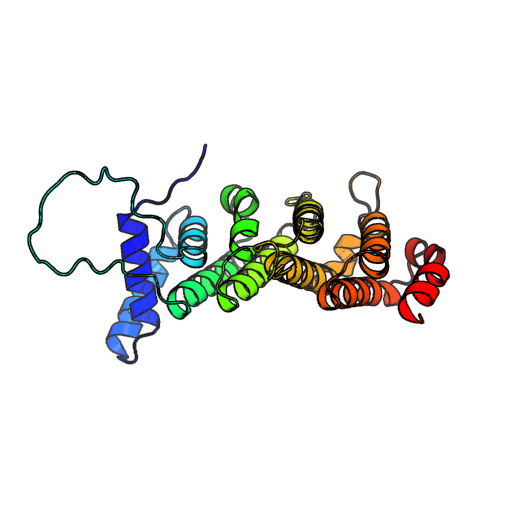1.00 90.50 240 TYR A O 1
ATOM 1871 N N . LEU A 1 241 ? 22.818 -1.171 -16.484 1.00 90.00 241 LEU A N 1
ATOM 1872 C CA . LEU A 1 241 ? 24.193 -1.040 -15.996 1.00 90.00 241 LEU A CA 1
ATOM 1873 C C . LEU A 1 241 ? 24.725 0.387 -16.167 1.00 90.00 241 LEU A C 1
ATOM 1875 O O . LEU A 1 241 ? 25.322 0.931 -15.238 1.00 90.00 241 LEU A O 1
ATOM 1879 N N . ASN A 1 242 ? 24.453 1.023 -17.308 1.00 90.25 242 ASN A N 1
ATOM 1880 C CA . ASN A 1 242 ? 24.845 2.412 -17.544 1.00 90.25 242 ASN A CA 1
ATOM 1881 C C . ASN A 1 242 ? 24.188 3.378 -16.547 1.00 90.25 242 ASN A C 1
ATOM 1883 O O . ASN A 1 242 ? 24.823 4.332 -16.111 1.00 90.25 242 ASN A O 1
ATOM 1887 N N . LYS A 1 243 ? 22.939 3.121 -16.147 1.00 87.31 243 LYS A N 1
ATOM 1888 C CA . LYS A 1 243 ? 22.184 3.991 -15.232 1.00 87.31 243 LYS A CA 1
ATOM 1889 C C . LYS A 1 243 ? 22.572 3.864 -13.761 1.00 87.31 243 LYS A C 1
ATOM 1891 O O . LYS A 1 243 ? 22.297 4.788 -13.003 1.00 87.31 243 LYS A O 1
ATOM 1896 N N . ILE A 1 244 ? 23.160 2.743 -13.340 1.00 85.50 244 ILE A N 1
ATOM 1897 C CA . ILE A 1 244 ? 23.567 2.534 -11.936 1.00 85.50 244 ILE A CA 1
ATOM 1898 C C . ILE A 1 244 ? 25.048 2.841 -11.672 1.00 85.50 244 ILE A C 1
ATOM 1900 O O . ILE A 1 244 ? 25.432 2.983 -10.513 1.00 85.50 244 ILE A O 1
ATOM 1904 N N . LEU A 1 245 ? 25.884 2.894 -12.715 1.00 74.94 245 LEU A N 1
ATOM 1905 C CA . LEU A 1 245 ? 27.337 3.098 -12.607 1.00 74.94 245 LEU A CA 1
ATOM 1906 C C . LEU A 1 245 ? 27.778 4.565 -12.763 1.00 74.94 245 LEU A C 1
ATOM 1908 O O . LEU A 1 245 ? 28.970 4.847 -12.626 1.00 74.94 245 LEU A O 1
ATOM 1912 N N . ILE A 1 246 ? 26.844 5.476 -13.046 1.00 56.50 246 ILE A N 1
ATOM 1913 C CA . ILE A 1 246 ? 27.062 6.922 -13.222 1.00 56.50 246 ILE A CA 1
ATOM 1914 C C . ILE A 1 246 ? 26.393 7.669 -12.068 1.00 56.50 246 ILE A C 1
ATOM 1916 O O . ILE A 1 246 ? 27.041 8.589 -11.519 1.00 56.50 246 ILE A O 1
#

Radius of gyration: 21.04 Å; chains: 1; bounding box: 50×46×57 Å

pLDDT: mean 87.87, std 16.35, range [30.77, 98.5]

Secondary structure (DSSP, 8-state):
------HHHHHHHHHHHHHHT-SSHHHHHHHHHHHHHHTTSTTHHHHHHHHHH--S-----S--------------PPPHHHHHHHHHHHHHHHHH-TTS--HHHHHHGGGGGG-S-HHHHHHHHHHHHHHHHHHHHHH-TTHHHHHHHHHTSPPBS-TT--B-HHHHHHHHHHHHHHHHSHHHHHS-BTTB-HHHHHHHHHHHHHHH-S-HHHHHHHHHHHHHHGGGT-HHHHHHHHHHHHHH--